Protein AF-A0A2W5YXX2-F1 (afdb_monomer)

Structure (mmCIF, N/CA/C/O backbone):
data_AF-A0A2W5YXX2-F1
#
_entry.id   AF-A0A2W5YXX2-F1
#
loop_
_atom_site.group_PDB
_at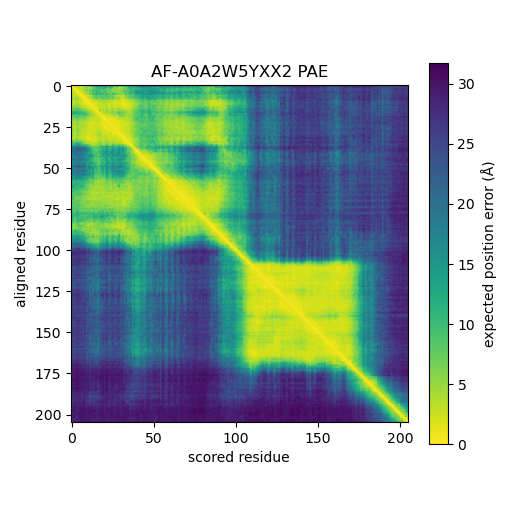om_site.id
_atom_site.type_symbol
_atom_site.label_atom_id
_atom_site.label_alt_id
_atom_site.label_comp_id
_atom_site.label_asym_id
_atom_site.label_entity_id
_atom_site.label_seq_id
_atom_site.pdbx_PDB_ins_code
_atom_site.Cartn_x
_atom_site.Cartn_y
_atom_site.Cartn_z
_atom_site.occupancy
_atom_site.B_iso_or_equiv
_atom_site.auth_seq_id
_atom_site.auth_comp_id
_atom_site.auth_asym_id
_atom_site.auth_atom_id
_atom_site.pdbx_PDB_model_num
ATOM 1 N N . MET A 1 1 ? -29.142 13.114 11.755 1.00 67.12 1 MET A N 1
ATOM 2 C CA . MET A 1 1 ? -28.828 11.732 11.253 1.00 67.12 1 MET A CA 1
ATOM 3 C C . MET A 1 1 ? -28.634 10.671 12.348 1.00 67.12 1 MET A C 1
ATOM 5 O O . MET A 1 1 ? -29.581 9.936 12.589 1.00 67.12 1 MET A O 1
ATOM 9 N N . ARG A 1 2 ? -27.483 10.537 13.037 1.00 74.38 2 ARG A N 1
ATOM 10 C CA . ARG A 1 2 ? -27.344 9.498 14.093 1.00 74.38 2 ARG A CA 1
ATOM 11 C C . ARG A 1 2 ? -28.189 9.771 15.339 1.00 74.38 2 ARG A C 1
ATOM 13 O O . ARG A 1 2 ? -28.778 8.841 15.872 1.00 74.38 2 ARG A O 1
ATOM 20 N N . LEU A 1 3 ? -28.245 11.026 15.785 1.00 76.44 3 LEU A N 1
ATOM 21 C CA . LEU A 1 3 ? -29.006 11.415 16.977 1.00 76.44 3 LEU A CA 1
ATOM 22 C C . LEU A 1 3 ? -30.507 11.528 16.678 1.00 76.44 3 LEU A C 1
ATOM 24 O O . LEU A 1 3 ? -31.317 10.947 17.386 1.00 76.44 3 LEU A O 1
ATOM 28 N N . GLU A 1 4 ? -30.867 12.207 15.588 1.00 74.62 4 GLU A N 1
ATOM 29 C CA . GLU A 1 4 ? -32.275 12.485 15.254 1.00 74.62 4 GLU A CA 1
ATOM 30 C C . GLU A 1 4 ? -32.968 11.349 14.494 1.00 74.62 4 GLU A C 1
ATOM 32 O O . GLU A 1 4 ? -34.130 11.061 14.745 1.00 74.62 4 GLU A O 1
ATOM 37 N N . HIS A 1 5 ? -32.273 10.689 13.560 1.00 78.00 5 HIS A N 1
ATOM 38 C CA . HIS A 1 5 ? -32.860 9.639 12.711 1.00 78.00 5 HIS A CA 1
ATOM 39 C C . HIS A 1 5 ? -32.442 8.229 13.142 1.00 78.00 5 HIS A C 1
ATOM 41 O O . HIS A 1 5 ? -32.745 7.266 12.446 1.00 78.00 5 HIS A O 1
ATOM 47 N N . GLN A 1 6 ? -31.706 8.103 14.256 1.00 80.06 6 GLN A N 1
ATOM 48 C CA . GLN A 1 6 ? -31.223 6.831 14.809 1.00 80.06 6 GLN A CA 1
ATOM 49 C C . GLN A 1 6 ? -30.555 5.909 13.771 1.00 80.06 6 GLN A C 1
ATOM 51 O O . GLN A 1 6 ? -30.609 4.685 13.886 1.00 80.06 6 GLN A O 1
ATOM 56 N N . PHE A 1 7 ? -29.919 6.486 12.747 1.00 78.50 7 PHE A N 1
ATOM 57 C CA . PHE A 1 7 ? -29.332 5.722 11.652 1.00 78.50 7 PHE A CA 1
ATOM 58 C C . PHE A 1 7 ? -28.208 4.810 12.168 1.00 78.50 7 PHE A C 1
ATOM 60 O O . PHE A 1 7 ? -27.181 5.287 12.656 1.00 78.50 7 PHE A O 1
ATOM 67 N N . ARG A 1 8 ? -28.407 3.490 12.049 1.00 77.50 8 ARG A N 1
ATOM 68 C CA . ARG A 1 8 ? -27.461 2.445 12.495 1.00 77.50 8 ARG A CA 1
ATOM 69 C C . ARG A 1 8 ? -26.580 1.891 11.372 1.00 77.50 8 ARG A C 1
ATOM 71 O O . ARG A 1 8 ? -25.811 0.964 11.606 1.00 77.50 8 ARG A O 1
ATOM 78 N N . GLY A 1 9 ? -26.733 2.414 10.157 1.00 79.94 9 GLY A N 1
ATOM 79 C CA . GLY A 1 9 ? -25.923 2.020 9.011 1.00 79.94 9 GLY A CA 1
ATOM 80 C C . GLY A 1 9 ? -24.515 2.616 9.048 1.00 79.94 9 GLY A C 1
ATOM 81 O O . GLY A 1 9 ? -24.151 3.369 9.952 1.00 79.94 9 GLY A O 1
ATOM 82 N N . TYR A 1 10 ? -23.736 2.278 8.024 1.00 85.00 10 TYR A N 1
ATOM 83 C CA . TYR A 1 10 ? -22.344 2.691 7.889 1.00 85.00 10 TYR A CA 1
ATOM 84 C C . TYR A 1 10 ? -22.217 4.130 7.377 1.00 85.00 10 TYR A C 1
ATOM 86 O O . TYR A 1 10 ? -22.735 4.460 6.310 1.00 85.00 10 TYR A O 1
ATOM 94 N N . ILE A 1 11 ? -21.492 4.974 8.111 1.00 82.00 11 ILE A N 1
ATOM 95 C CA . ILE A 1 11 ? -21.212 6.367 7.752 1.00 82.00 11 ILE A CA 1
ATOM 96 C C . ILE A 1 11 ? -19.721 6.520 7.447 1.00 82.00 11 ILE A C 1
ATOM 98 O O . ILE A 1 11 ? -18.870 6.423 8.333 1.00 82.00 11 ILE A O 1
ATOM 102 N N . HIS A 1 12 ? -19.409 6.811 6.185 1.00 86.00 12 HIS A N 1
ATOM 103 C CA . HIS A 1 12 ? -18.063 7.155 5.739 1.00 86.00 12 HIS A CA 1
ATOM 104 C C . HIS A 1 12 ? -17.947 8.668 5.563 1.00 86.00 12 HIS A C 1
ATOM 106 O O . HIS A 1 12 ? -18.577 9.244 4.679 1.00 86.00 12 HIS A O 1
ATOM 112 N N . LEU A 1 13 ? -17.134 9.307 6.398 1.00 84.50 13 LEU A N 1
ATOM 113 C CA . LEU A 1 13 ? -16.885 10.739 6.320 1.00 84.50 13 LEU A CA 1
ATOM 114 C C . LEU A 1 13 ? -15.695 1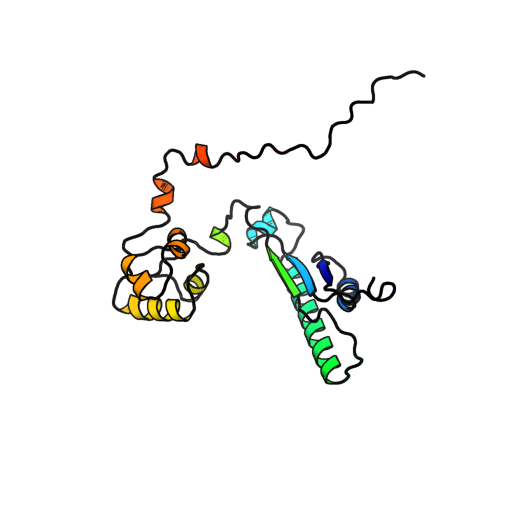1.011 5.398 1.00 84.50 13 LEU A C 1
ATOM 116 O O . LEU A 1 13 ? -14.642 10.397 5.557 1.00 84.50 13 LEU A O 1
ATOM 120 N N . LYS A 1 14 ? -15.853 11.939 4.454 1.00 83.88 14 LYS A N 1
ATOM 121 C CA . LYS A 1 14 ? -14.782 12.406 3.569 1.00 83.88 14 LYS A CA 1
ATOM 122 C C . LYS A 1 14 ? -14.405 13.830 3.960 1.00 83.88 14 LYS A C 1
ATOM 124 O O . LYS A 1 14 ? -15.250 14.718 3.906 1.00 83.88 14 LYS A O 1
ATOM 129 N N . THR A 1 15 ? -13.165 14.032 4.389 1.00 80.88 15 THR A N 1
ATOM 130 C CA . THR A 1 15 ? -12.660 15.321 4.870 1.00 80.88 15 THR A CA 1
ATOM 131 C C . THR A 1 15 ? -11.508 15.814 4.003 1.00 80.88 15 THR A C 1
ATOM 133 O O . THR A 1 15 ? -10.828 15.039 3.325 1.00 80.88 15 THR A O 1
ATOM 136 N N . ILE A 1 16 ? -11.286 17.124 4.035 1.00 78.69 16 ILE A N 1
ATOM 137 C CA . ILE A 1 16 ? -10.112 17.763 3.438 1.00 78.69 16 ILE A CA 1
ATOM 138 C C . ILE A 1 16 ? -9.007 17.907 4.499 1.00 78.69 16 ILE A C 1
ATOM 140 O O . ILE A 1 16 ? -9.341 18.065 5.678 1.00 78.69 16 ILE A O 1
ATOM 144 N N . PRO A 1 17 ? -7.718 17.823 4.126 1.00 65.75 17 PRO A N 1
ATOM 145 C CA . PRO A 1 17 ? -6.598 17.937 5.065 1.00 65.75 17 PRO A CA 1
ATOM 146 C C . PRO A 1 17 ? -6.608 19.223 5.904 1.00 65.75 17 PRO A C 1
ATOM 148 O O . PRO A 1 17 ? -6.218 19.201 7.065 1.00 65.75 17 PRO A O 1
ATOM 151 N N . GLU A 1 18 ? -7.068 20.336 5.333 1.00 68.56 18 GLU A N 1
ATOM 152 C CA . GLU A 1 18 ? -7.040 21.671 5.940 1.00 68.56 18 GLU A CA 1
ATOM 153 C C . GLU A 1 18 ? -8.228 21.940 6.879 1.00 68.56 18 GLU A C 1
ATOM 155 O O . GLU A 1 18 ? -8.331 23.015 7.472 1.00 68.56 18 GLU A O 1
ATOM 160 N N . ALA A 1 19 ? -9.145 20.979 7.026 1.00 75.12 19 ALA A N 1
ATOM 161 C CA . ALA A 1 19 ? -10.258 21.113 7.952 1.00 75.12 19 ALA A CA 1
ATOM 162 C C . ALA A 1 19 ? -9.766 21.127 9.408 1.00 75.12 19 ALA A C 1
ATOM 164 O O . ALA A 1 19 ? -8.836 20.414 9.788 1.00 75.12 19 ALA A O 1
ATOM 165 N N . SER A 1 20 ? -10.436 21.921 10.250 1.00 80.31 20 SER A N 1
ATOM 166 C CA . SER A 1 20 ? -10.097 22.033 11.672 1.00 80.31 20 SER A CA 1
ATOM 167 C C . SER A 1 20 ? -10.060 20.653 12.353 1.00 80.31 20 SER A C 1
ATOM 169 O O . SER A 1 20 ? -11.062 19.928 12.312 1.00 80.31 20 SER A O 1
ATOM 171 N N . PRO A 1 21 ? -8.968 20.294 13.059 1.00 77.81 21 PRO A N 1
ATOM 172 C CA . PRO A 1 21 ? -8.867 19.020 13.772 1.00 77.81 21 PRO A CA 1
ATOM 173 C C . PRO A 1 21 ? -9.970 18.813 14.816 1.00 77.81 21 PRO A C 1
ATOM 175 O O . PRO A 1 21 ? -10.358 17.677 15.099 1.00 77.81 21 PRO A O 1
ATOM 178 N N . ALA A 1 22 ? -10.483 19.896 15.408 1.00 79.12 22 ALA A N 1
ATOM 179 C CA . ALA A 1 22 ? -11.594 19.833 16.353 1.00 79.12 22 ALA A CA 1
ATOM 180 C C . ALA A 1 22 ? -12.885 19.367 15.661 1.00 79.12 22 ALA A C 1
ATOM 182 O O . ALA A 1 22 ? -13.531 18.439 16.147 1.00 79.12 22 ALA A O 1
ATOM 183 N N . LEU A 1 23 ? -13.185 19.928 14.485 1.00 83.38 23 LEU A N 1
ATOM 184 C CA . LEU A 1 23 ? -14.352 19.558 13.680 1.00 83.38 23 LEU A CA 1
ATOM 185 C C . LEU A 1 23 ? -14.241 18.133 13.132 1.00 83.38 23 LEU A C 1
ATOM 187 O O . LEU A 1 23 ? -15.220 17.392 13.159 1.00 83.38 23 LEU A O 1
ATOM 191 N N . ILE A 1 24 ? -13.050 17.709 12.694 1.00 82.19 24 ILE A N 1
ATOM 192 C CA . ILE A 1 24 ? -12.828 16.328 12.234 1.00 82.19 24 ILE A CA 1
ATOM 193 C C . ILE A 1 24 ? -13.098 15.331 13.368 1.00 82.19 24 ILE A C 1
ATOM 195 O O . ILE A 1 24 ? -13.747 14.310 13.148 1.00 82.19 24 ILE A O 1
ATOM 199 N N . ALA A 1 25 ? -12.637 15.617 14.588 1.00 80.75 25 ALA A N 1
ATOM 200 C CA . ALA A 1 25 ? -12.883 14.734 15.725 1.00 80.75 25 ALA A CA 1
ATOM 201 C C . ALA A 1 25 ? -14.339 14.754 16.195 1.00 80.75 25 ALA A C 1
ATOM 203 O O . ALA A 1 25 ? -14.865 13.727 16.614 1.00 80.75 25 ALA A O 1
ATOM 204 N N . GLU A 1 26 ? -15.008 15.900 16.123 1.00 84.12 26 GLU A N 1
ATOM 205 C CA . GLU A 1 26 ? -16.438 15.977 16.389 1.00 84.12 26 GLU A CA 1
ATOM 206 C C . GLU A 1 26 ? -17.247 15.164 15.379 1.00 84.12 26 GLU A C 1
ATOM 208 O O . GLU A 1 26 ? -18.002 14.277 15.772 1.00 84.12 26 GLU A O 1
ATOM 213 N N . ALA A 1 27 ? -17.024 15.379 14.085 1.00 84.81 27 ALA A N 1
ATOM 214 C CA . ALA A 1 27 ? -17.688 14.624 13.031 1.00 84.81 27 ALA A CA 1
ATOM 215 C C . ALA A 1 27 ? -17.341 13.124 13.096 1.00 84.81 27 ALA A C 1
ATOM 217 O O . ALA A 1 27 ? -18.200 12.263 12.897 1.00 84.81 27 ALA A O 1
ATOM 218 N N . GLY A 1 28 ? -16.101 12.797 13.466 1.00 82.94 28 GLY A N 1
ATOM 219 C CA . GLY A 1 28 ? -15.621 11.434 13.664 1.00 82.94 28 GLY A CA 1
ATOM 220 C C . GLY A 1 28 ? -16.336 10.656 14.768 1.00 82.94 28 GLY A C 1
ATOM 221 O O . GLY A 1 28 ? -16.327 9.426 14.728 1.00 82.94 28 GLY A O 1
ATOM 222 N N . ARG A 1 29 ? -16.978 11.331 15.734 1.00 84.38 29 ARG A N 1
ATOM 223 C CA . ARG A 1 29 ? -17.813 10.667 16.755 1.00 84.38 29 ARG A CA 1
ATOM 224 C C . ARG A 1 29 ? -19.087 10.067 16.163 1.00 84.38 29 ARG A C 1
ATOM 226 O O . ARG A 1 29 ? -19.647 9.116 16.710 1.00 84.38 29 ARG A O 1
ATOM 233 N N . TYR A 1 30 ? -19.530 10.605 15.032 1.00 84.19 30 TYR A N 1
ATOM 234 C CA . TYR A 1 30 ? -20.742 10.180 14.342 1.00 84.19 30 TYR A CA 1
ATOM 235 C C . TYR A 1 30 ? -20.463 9.306 13.114 1.00 84.19 30 TYR A C 1
ATOM 237 O O . TYR A 1 30 ? -21.394 8.684 12.605 1.00 84.19 30 TYR A O 1
ATOM 245 N N . ALA A 1 31 ? -19.209 9.229 12.662 1.00 85.25 31 ALA A N 1
ATOM 246 C CA . ALA A 1 31 ? -18.787 8.438 11.512 1.00 85.25 31 ALA A CA 1
ATOM 247 C C . ALA A 1 31 ? -18.145 7.103 11.920 1.00 85.25 31 ALA A C 1
ATOM 249 O O . ALA A 1 31 ? -17.478 6.995 12.948 1.00 85.25 31 ALA A O 1
ATOM 250 N N . ASP A 1 32 ? -18.296 6.084 11.076 1.00 82.75 32 ASP A N 1
ATOM 251 C CA . ASP A 1 32 ? -17.636 4.789 11.254 1.00 82.75 32 ASP A CA 1
ATOM 252 C C . ASP A 1 32 ? -16.200 4.817 10.730 1.00 82.75 32 ASP A C 1
ATOM 254 O O . ASP A 1 32 ? -15.310 4.201 11.319 1.00 82.75 32 ASP A O 1
ATOM 258 N N . ARG A 1 33 ? -15.962 5.566 9.648 1.00 83.38 33 ARG A N 1
ATOM 259 C CA . ARG A 1 33 ? -14.649 5.744 9.020 1.00 83.38 33 ARG A CA 1
ATOM 260 C C . ARG A 1 33 ? -14.449 7.188 8.585 1.00 83.38 33 ARG A C 1
ATOM 262 O O . ARG A 1 33 ? -15.397 7.825 8.130 1.00 83.38 33 ARG A O 1
ATOM 269 N N . ILE A 1 34 ? -13.209 7.662 8.654 1.00 83.25 34 ILE A N 1
ATOM 270 C CA . ILE A 1 34 ? -12.800 8.964 8.110 1.00 83.25 34 ILE A CA 1
ATOM 271 C C . ILE A 1 34 ? -11.844 8.731 6.939 1.00 83.25 34 ILE A C 1
ATOM 273 O O . ILE A 1 34 ? -10.862 8.006 7.066 1.00 83.25 34 ILE A O 1
ATOM 277 N N . SER A 1 35 ? -12.115 9.335 5.789 1.00 82.38 35 SER A N 1
ATOM 278 C CA . SER A 1 35 ? -11.179 9.400 4.671 1.00 82.38 35 SER A CA 1
ATOM 279 C C . SER A 1 35 ? -10.705 10.821 4.470 1.00 82.38 35 SER A C 1
ATOM 281 O O . SER A 1 35 ? -11.497 11.757 4.526 1.00 82.38 35 SER A O 1
ATOM 283 N N . ILE A 1 36 ? -9.415 10.962 4.199 1.00 76.38 36 ILE A N 1
ATOM 284 C CA . ILE A 1 36 ? -8.837 12.218 3.744 1.00 76.38 36 ILE A CA 1
ATOM 285 C C . ILE A 1 36 ? -8.372 12.014 2.309 1.00 76.38 36 ILE A C 1
ATOM 287 O O . ILE A 1 36 ? -7.682 11.037 1.988 1.00 76.38 36 ILE A O 1
ATOM 291 N N . ASN A 1 37 ? -8.773 12.939 1.443 1.00 70.38 37 ASN A N 1
ATOM 292 C CA . ASN A 1 37 ? -8.199 13.040 0.111 1.00 70.38 37 ASN A CA 1
ATOM 293 C C . ASN A 1 37 ? -6.747 13.488 0.260 1.00 70.38 37 ASN A C 1
ATOM 295 O O . ASN A 1 37 ? -6.502 14.606 0.706 1.00 70.38 37 ASN A O 1
ATOM 299 N N . ILE A 1 38 ? -5.799 12.623 -0.095 1.00 63.94 38 ILE A N 1
ATOM 300 C CA . ILE A 1 38 ? -4.408 13.035 -0.255 1.00 63.94 38 ILE A CA 1
ATOM 301 C C . ILE A 1 38 ? -4.158 13.205 -1.744 1.00 63.94 38 ILE A C 1
ATOM 303 O O . ILE A 1 38 ? -4.531 12.375 -2.576 1.00 63.94 38 ILE A O 1
ATOM 307 N N . GLU A 1 39 ? -3.553 14.327 -2.082 1.00 66.38 39 GLU A N 1
ATOM 308 C CA . GLU A 1 39 ? -3.335 14.712 -3.460 1.00 66.38 39 GLU A CA 1
ATOM 309 C C . GLU A 1 39 ? -1.928 14.340 -3.890 1.00 66.38 39 GLU A C 1
ATOM 311 O O . GLU A 1 39 ? -0.973 14.529 -3.146 1.00 66.38 39 GLU A O 1
ATOM 316 N N . LEU A 1 40 ? -1.883 13.812 -5.112 1.00 57.75 40 LEU A N 1
ATOM 317 C CA . LEU A 1 40 ? -0.732 13.481 -5.935 1.00 57.75 40 LEU A CA 1
ATOM 318 C C . LEU A 1 40 ? 0.316 12.523 -5.334 1.00 57.75 40 LEU A C 1
ATOM 320 O O . LEU A 1 40 ? 0.543 12.439 -4.130 1.00 57.75 40 LEU A O 1
ATOM 324 N N . PRO A 1 41 ? 0.943 11.716 -6.195 1.00 60.66 41 PRO A N 1
ATOM 325 C CA . PRO A 1 41 ? 1.773 10.610 -5.747 1.00 60.66 41 PRO A CA 1
ATOM 326 C C . PRO A 1 41 ? 3.156 10.971 -5.219 1.00 60.66 41 PRO A C 1
ATOM 328 O O . PRO A 1 41 ? 3.781 10.146 -4.552 1.00 60.66 41 PRO A O 1
ATOM 331 N N . THR A 1 42 ? 3.650 12.162 -5.547 1.00 64.00 42 THR A N 1
ATOM 332 C CA . THR A 1 42 ? 5.023 12.584 -5.263 1.00 64.00 42 THR A CA 1
ATOM 333 C C . THR A 1 42 ? 5.055 14.009 -4.714 1.00 64.00 42 THR A C 1
ATOM 335 O O . THR A 1 42 ? 4.165 14.809 -5.005 1.00 64.00 42 THR A O 1
ATOM 338 N N . ARG A 1 43 ? 6.090 14.332 -3.922 1.00 61.88 43 ARG A N 1
ATOM 339 C CA . ARG A 1 43 ? 6.313 15.687 -3.386 1.00 61.88 43 ARG A CA 1
ATOM 340 C C . ARG A 1 43 ? 6.426 16.712 -4.520 1.00 61.88 43 ARG A C 1
ATOM 342 O O . ARG A 1 43 ? 5.736 17.724 -4.477 1.00 61.88 43 ARG A O 1
ATOM 349 N N . ASP A 1 44 ? 7.197 16.390 -5.557 1.00 64.88 44 ASP A N 1
ATOM 350 C CA . ASP A 1 44 ? 7.402 17.242 -6.734 1.00 64.88 44 ASP A CA 1
ATOM 351 C C . ASP A 1 44 ? 6.088 17.542 -7.474 1.00 64.88 44 ASP A C 1
ATOM 353 O O . ASP A 1 44 ? 5.868 18.654 -7.953 1.00 64.88 44 ASP A O 1
ATOM 357 N N . ASP A 1 45 ? 5.176 16.568 -7.556 1.00 62.88 45 ASP A N 1
ATOM 358 C CA . ASP A 1 45 ? 3.874 16.770 -8.192 1.00 62.88 45 ASP A CA 1
ATOM 359 C C . ASP A 1 45 ? 2.959 17.680 -7.370 1.00 62.88 45 ASP A C 1
ATOM 361 O O . ASP A 1 45 ? 2.246 18.499 -7.950 1.00 62.88 45 ASP A O 1
ATOM 365 N N . VAL A 1 46 ? 2.994 17.564 -6.039 1.00 62.09 46 VAL A N 1
ATOM 366 C CA . VAL A 1 46 ? 2.252 18.455 -5.136 1.00 62.09 46 VAL A CA 1
ATOM 367 C C . VAL A 1 46 ? 2.802 19.874 -5.219 1.00 62.09 46 VAL A C 1
ATOM 369 O O . VAL A 1 46 ? 2.025 20.802 -5.411 1.00 62.09 46 VAL A O 1
ATOM 372 N N . GLU A 1 47 ? 4.123 20.057 -5.159 1.00 67.44 47 GLU A N 1
ATOM 373 C CA . GLU A 1 47 ? 4.750 21.382 -5.272 1.00 67.44 47 GLU A CA 1
ATOM 374 C C . GLU A 1 47 ? 4.452 22.045 -6.624 1.00 67.44 47 GLU A C 1
ATOM 376 O O . GLU A 1 47 ? 4.225 23.252 -6.691 1.00 67.44 47 GLU A O 1
ATOM 381 N N . ARG A 1 48 ? 4.383 21.253 -7.699 1.00 66.00 48 ARG A N 1
ATOM 382 C CA . ARG A 1 48 ? 4.108 21.753 -9.049 1.00 66.00 48 ARG A CA 1
ATOM 383 C C . ARG A 1 48 ? 2.632 22.057 -9.312 1.00 66.00 48 ARG A C 1
ATOM 385 O O . ARG A 1 48 ? 2.340 23.059 -9.957 1.00 66.00 48 ARG A O 1
ATOM 392 N N . LEU A 1 49 ? 1.708 21.184 -8.903 1.00 61.34 49 LEU A N 1
ATOM 393 C CA . LEU A 1 49 ? 0.279 21.328 -9.227 1.00 61.34 49 LEU A CA 1
ATOM 394 C C . LEU A 1 49 ? -0.552 21.975 -8.116 1.00 61.34 49 LEU A C 1
ATOM 396 O O . LEU A 1 49 ? -1.637 22.487 -8.387 1.00 61.34 49 LEU A O 1
ATOM 400 N N . ALA A 1 50 ? -0.076 21.941 -6.876 1.00 60.03 50 ALA A N 1
ATOM 401 C CA . ALA A 1 50 ? -0.767 22.493 -5.719 1.00 60.03 50 ALA A CA 1
ATOM 402 C C . ALA A 1 50 ? 0.233 23.117 -4.720 1.00 60.03 50 ALA A C 1
ATOM 404 O O . ALA A 1 50 ? 0.300 22.676 -3.573 1.00 60.03 50 ALA A O 1
ATOM 405 N N . PRO A 1 51 ? 0.985 24.168 -5.108 1.00 64.25 51 PRO A N 1
ATOM 406 C CA . PRO A 1 51 ? 2.027 24.784 -4.272 1.00 64.25 51 PRO A CA 1
ATOM 407 C C . PRO A 1 51 ? 1.508 25.337 -2.933 1.00 64.25 51 PRO A C 1
ATOM 409 O O . PRO A 1 51 ? 2.243 25.416 -1.950 1.00 64.25 51 PRO A O 1
ATOM 412 N N . GLN A 1 52 ? 0.224 25.697 -2.866 1.00 57.28 52 GLN A N 1
ATOM 413 C CA . GLN A 1 52 ? -0.455 26.115 -1.640 1.00 57.28 52 GLN A CA 1
ATOM 414 C C . GLN A 1 52 ? -0.702 24.965 -0.644 1.00 57.28 52 GLN A C 1
ATOM 416 O O . GLN A 1 52 ? -1.006 25.223 0.521 1.00 57.28 52 GLN A O 1
ATOM 421 N N . LYS A 1 53 ? -0.576 23.702 -1.072 1.00 60.84 53 LYS A N 1
ATOM 422 C CA . LYS A 1 53 ? -0.770 22.512 -0.235 1.00 60.84 53 LYS A CA 1
ATOM 423 C C . LYS A 1 53 ? 0.576 21.937 0.187 1.00 60.84 53 LYS A C 1
ATOM 425 O O . LYS A 1 53 ? 1.343 21.427 -0.621 1.00 60.84 53 LYS A O 1
ATOM 430 N N . ARG A 1 54 ? 0.859 21.982 1.490 1.00 60.72 54 ARG A N 1
ATOM 431 C CA . ARG A 1 54 ? 2.089 21.416 2.064 1.00 60.72 54 ARG A CA 1
ATOM 432 C C . ARG A 1 54 ? 1.883 19.955 2.461 1.00 60.72 54 ARG A C 1
ATOM 434 O O . ARG A 1 54 ? 1.061 19.653 3.326 1.00 60.72 54 ARG A O 1
ATOM 441 N N . PHE A 1 55 ? 2.670 19.058 1.866 1.00 62.16 55 PHE A N 1
ATOM 442 C CA . PHE A 1 55 ? 2.646 17.612 2.134 1.00 62.16 55 PHE A CA 1
ATOM 443 C C . PHE A 1 55 ? 2.840 17.282 3.627 1.00 62.16 55 PHE A C 1
ATOM 445 O O . PHE A 1 55 ? 2.131 16.450 4.190 1.00 62.16 55 PHE A O 1
ATOM 452 N N . GLU A 1 56 ? 3.730 18.023 4.289 1.00 64.19 56 GLU A N 1
ATOM 453 C CA . GLU A 1 56 ? 4.049 17.894 5.718 1.00 64.19 56 GLU A CA 1
ATOM 454 C C . GLU A 1 56 ? 2.820 18.107 6.614 1.00 64.19 56 GLU A C 1
ATOM 456 O O . GLU A 1 56 ? 2.601 17.351 7.561 1.00 64.19 56 GLU A O 1
ATOM 461 N N . ASN A 1 57 ? 1.955 19.069 6.271 1.00 66.81 57 ASN A N 1
ATOM 462 C CA . ASN A 1 57 ? 0.736 19.337 7.035 1.00 66.81 57 ASN A CA 1
ATOM 463 C C . ASN A 1 57 ? -0.245 18.159 6.954 1.00 66.81 57 ASN A C 1
ATOM 465 O O . ASN A 1 57 ? -0.907 17.837 7.937 1.00 66.81 57 ASN A O 1
ATOM 469 N N . THR A 1 58 ? -0.311 17.477 5.810 1.00 65.50 58 THR A N 1
ATOM 470 C CA . THR A 1 58 ? -1.237 16.354 5.606 1.00 65.50 58 THR A CA 1
ATOM 471 C C . THR A 1 58 ? -0.828 15.127 6.422 1.00 65.50 58 THR A C 1
ATOM 473 O O . THR A 1 58 ? -1.675 14.490 7.053 1.00 65.50 58 THR A O 1
ATOM 476 N N . GLU A 1 59 ? 0.469 14.805 6.465 1.00 69.69 59 GLU A N 1
ATOM 477 C CA . GLU A 1 59 ? 0.984 13.713 7.304 1.00 69.69 59 GLU A CA 1
ATOM 478 C C . GLU A 1 59 ? 0.767 13.989 8.796 1.00 69.69 59 GLU A C 1
ATOM 480 O O . GLU A 1 59 ? 0.339 13.097 9.534 1.00 69.69 59 GLU A O 1
ATOM 485 N N . LEU A 1 60 ? 0.994 15.233 9.229 1.00 73.25 60 LEU A N 1
ATOM 486 C CA . LEU A 1 60 ? 0.728 15.693 10.593 1.00 73.25 60 LEU A CA 1
ATOM 487 C C . LEU A 1 60 ? -0.750 15.535 10.977 1.00 73.25 60 LEU A C 1
ATOM 489 O O . LEU A 1 60 ? -1.048 14.983 12.037 1.00 73.25 60 LEU A O 1
ATOM 493 N N . VAL A 1 61 ? -1.677 15.943 10.105 1.00 72.88 61 VAL A N 1
ATOM 494 C CA . VAL A 1 61 ? -3.127 15.786 10.325 1.00 72.88 61 VAL A CA 1
ATOM 495 C C . VAL A 1 61 ? -3.506 14.308 10.435 1.00 72.88 61 VAL A C 1
ATOM 497 O O . VAL A 1 61 ? -4.200 13.908 11.371 1.00 72.88 61 VAL A O 1
ATOM 500 N N . MET A 1 62 ? -3.001 13.468 9.529 1.00 73.12 62 MET A N 1
ATOM 501 C CA . MET A 1 62 ? -3.249 12.024 9.548 1.00 73.12 62 MET A CA 1
ATOM 502 C C . MET A 1 62 ? -2.681 11.334 10.787 1.00 73.12 62 MET A C 1
ATOM 504 O O . MET A 1 62 ? -3.292 10.394 11.304 1.00 73.12 62 MET A O 1
ATOM 508 N N . LYS A 1 63 ? -1.512 11.769 11.265 1.00 79.50 63 LYS A N 1
ATOM 509 C CA . LYS A 1 63 ? -0.933 11.287 12.519 1.00 79.50 63 LYS A CA 1
ATOM 510 C C . LYS A 1 63 ? -1.815 11.691 13.701 1.00 79.50 63 LYS A C 1
ATOM 512 O O . LYS A 1 63 ? -2.212 10.823 14.468 1.00 79.50 63 LYS A O 1
ATOM 517 N N . GLY A 1 64 ? -2.227 12.957 13.769 1.00 81.19 64 GLY A N 1
ATOM 518 C CA . GLY A 1 64 ? -3.108 13.453 14.828 1.00 81.19 64 GLY A CA 1
ATOM 519 C C . GLY A 1 64 ? -4.455 12.726 14.896 1.00 81.19 64 GLY A C 1
ATOM 520 O O . GLY A 1 64 ? -4.917 12.380 15.980 1.00 81.19 64 GLY A O 1
ATOM 521 N N . ILE A 1 65 ? -5.081 12.427 13.752 1.00 80.00 65 ILE A N 1
ATOM 522 C CA . ILE A 1 65 ? -6.336 11.654 13.724 1.00 80.00 65 ILE A CA 1
ATOM 523 C C . ILE A 1 65 ? -6.099 10.212 14.182 1.00 80.00 65 ILE A C 1
ATOM 525 O O . ILE A 1 65 ? -6.887 9.683 14.967 1.00 80.00 65 ILE A O 1
ATOM 529 N N . ARG A 1 66 ? -5.004 9.575 13.745 1.00 80.44 66 ARG A N 1
ATOM 530 C CA . ARG A 1 66 ? -4.639 8.223 14.190 1.00 80.44 66 ARG A CA 1
ATOM 531 C C . ARG A 1 66 ? -4.450 8.159 15.703 1.00 80.44 66 ARG A C 1
ATOM 533 O O . ARG A 1 66 ? -4.984 7.241 16.325 1.00 80.44 66 ARG A O 1
ATOM 540 N N . ASP A 1 67 ? -3.725 9.118 16.266 1.00 83.69 67 ASP A N 1
ATOM 541 C CA . ASP A 1 67 ? -3.433 9.177 17.697 1.00 83.69 67 ASP A CA 1
ATOM 542 C C . ASP A 1 67 ? -4.736 9.327 18.500 1.00 83.69 67 ASP A C 1
ATOM 544 O O . ASP A 1 67 ? -4.978 8.556 19.428 1.00 83.69 67 ASP A O 1
ATOM 548 N N . ARG A 1 68 ? -5.660 10.188 18.052 1.00 82.75 68 ARG A N 1
ATOM 549 C CA . ARG A 1 68 ? -6.985 10.352 18.681 1.00 82.75 68 ARG A CA 1
ATOM 550 C C . ARG A 1 68 ? -7.878 9.115 18.555 1.00 82.75 68 ARG A C 1
ATOM 552 O O . ARG A 1 68 ? -8.615 8.792 19.483 1.00 82.75 68 ARG A O 1
ATOM 559 N N . ILE A 1 69 ? -7.831 8.392 17.430 1.00 82.00 69 ILE A N 1
ATOM 560 C CA . ILE A 1 69 ? -8.563 7.118 17.279 1.00 82.00 69 ILE A CA 1
ATOM 561 C C . ILE A 1 69 ? -8.001 6.065 18.246 1.00 82.00 69 ILE A C 1
ATOM 563 O O . ILE A 1 69 ? -8.761 5.282 18.823 1.00 82.00 69 ILE A O 1
ATOM 567 N N . ALA A 1 70 ? -6.677 6.021 18.420 1.00 82.31 70 ALA A N 1
ATOM 568 C CA . ALA A 1 70 ? -6.025 5.104 19.350 1.00 82.31 70 ALA A CA 1
ATOM 569 C C . ALA A 1 70 ? -6.374 5.431 20.810 1.00 82.31 70 ALA A C 1
ATOM 571 O O . ALA A 1 70 ? -6.708 4.521 21.572 1.00 82.31 70 ALA A O 1
ATOM 572 N N . GLU A 1 71 ? -6.368 6.714 21.170 1.00 84.56 71 GLU A N 1
ATOM 573 C CA . GLU A 1 71 ? -6.789 7.220 22.478 1.00 84.56 71 GLU A CA 1
ATOM 574 C C . GLU A 1 71 ? -8.246 6.844 22.778 1.00 84.56 71 GLU A C 1
ATOM 576 O O . GLU A 1 71 ? -8.500 6.132 23.748 1.00 84.56 71 GLU A O 1
ATOM 581 N N . ALA A 1 72 ? -9.186 7.155 21.876 1.00 82.19 72 ALA A N 1
ATOM 582 C CA . ALA A 1 72 ? -10.600 6.802 22.037 1.00 82.19 72 ALA A CA 1
ATOM 583 C C . ALA A 1 72 ? -10.828 5.282 22.174 1.00 82.19 72 ALA A C 1
ATOM 585 O O . ALA A 1 72 ? -11.702 4.824 22.915 1.00 82.19 72 ALA A O 1
ATOM 586 N N . LYS A 1 73 ? -10.028 4.457 21.480 1.00 83.44 73 LYS A N 1
ATOM 587 C CA . LYS A 1 73 ? -10.061 2.995 21.657 1.00 83.44 73 LYS A CA 1
ATOM 588 C C . LYS A 1 73 ? -9.574 2.568 23.039 1.00 83.44 73 LYS A C 1
ATOM 590 O O . LYS A 1 73 ? -10.154 1.645 23.608 1.00 83.44 73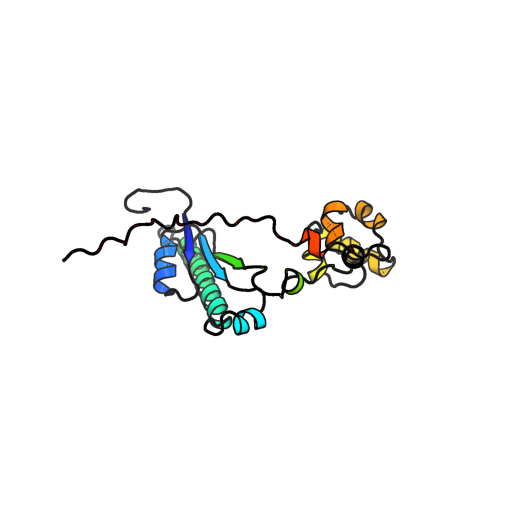 LYS A O 1
ATOM 595 N N . ASN A 1 74 ? -8.520 3.186 23.563 1.00 85.06 74 ASN A N 1
ATOM 596 C CA . ASN A 1 74 ? -8.010 2.886 24.900 1.00 85.06 74 ASN A CA 1
ATOM 597 C C . ASN A 1 74 ? -8.987 3.336 25.990 1.00 85.06 74 ASN A C 1
ATOM 599 O O . ASN A 1 74 ? -9.265 2.558 26.900 1.00 85.06 74 ASN A O 1
ATOM 603 N N . GLU A 1 75 ? -9.587 4.516 25.851 1.00 84.81 75 GLU A N 1
ATOM 604 C CA . GLU A 1 75 ? -10.638 4.988 26.754 1.00 84.81 75 GLU A CA 1
ATOM 605 C C . GLU A 1 75 ? -11.837 4.040 26.769 1.00 84.81 75 GLU A C 1
ATOM 607 O O . GLU A 1 75 ? -12.313 3.686 27.842 1.00 84.81 75 GLU A O 1
ATOM 612 N N . ARG A 1 76 ? -12.284 3.529 25.611 1.00 80.88 76 ARG A N 1
ATOM 613 C CA . ARG A 1 76 ? -13.378 2.540 25.574 1.00 80.88 76 ARG A CA 1
ATOM 614 C C . ARG A 1 76 ? -13.044 1.203 26.223 1.00 80.88 76 ARG A C 1
ATOM 616 O O . ARG A 1 76 ? -13.959 0.540 26.709 1.00 80.88 76 ARG A O 1
ATOM 623 N N . LYS A 1 77 ? -11.770 0.796 26.239 1.00 84.94 77 LYS A N 1
ATOM 624 C CA . LYS A 1 77 ? -11.341 -0.400 26.985 1.00 84.94 77 LYS A CA 1
ATOM 625 C C . LYS A 1 77 ? -11.481 -0.196 28.491 1.00 84.94 77 LYS A C 1
ATOM 627 O O . LYS A 1 77 ? -11.806 -1.147 29.190 1.00 84.94 77 LYS A O 1
ATOM 632 N N . GLN A 1 78 ? -11.231 1.019 28.976 1.00 85.00 78 GLN A N 1
ATOM 633 C CA . GLN A 1 78 ? -11.343 1.363 30.396 1.00 85.00 78 GLN A CA 1
ATOM 634 C C . GLN A 1 78 ? -12.788 1.701 30.795 1.00 85.00 78 GLN A C 1
ATOM 636 O O . GLN A 1 78 ? -13.222 1.385 31.898 1.00 85.00 78 GLN A O 1
ATOM 641 N N . ASN A 1 79 ? -13.554 2.310 29.889 1.00 84.75 79 ASN A N 1
ATOM 642 C CA . ASN A 1 79 ? -14.933 2.721 30.096 1.00 84.75 79 ASN A CA 1
ATOM 643 C C . ASN A 1 79 ? -15.768 2.483 28.830 1.00 84.75 79 ASN A C 1
ATOM 645 O O . ASN A 1 79 ? -15.709 3.249 27.870 1.00 84.75 79 ASN A O 1
ATOM 649 N N . ALA A 1 80 ? -16.642 1.475 28.850 1.00 78.81 80 ALA A N 1
ATOM 650 C CA . ALA A 1 80 ? -17.489 1.127 27.705 1.00 78.81 80 ALA A CA 1
ATOM 651 C C . ALA A 1 80 ? -18.423 2.268 27.231 1.00 78.81 80 ALA A C 1
ATOM 653 O O . ALA A 1 80 ? -18.852 2.268 26.068 1.00 78.81 80 ALA A O 1
ATOM 654 N N . LYS A 1 81 ? -18.718 3.247 28.107 1.00 79.69 81 LYS A N 1
ATOM 655 C CA . LYS A 1 81 ? -19.529 4.439 27.804 1.00 79.69 81 LYS A CA 1
ATOM 656 C C . LYS A 1 81 ? -18.739 5.565 27.126 1.00 79.69 81 LYS A C 1
ATOM 658 O O . LYS A 1 81 ? -19.361 6.529 26.685 1.00 79.69 81 LYS A O 1
ATOM 663 N N . ALA A 1 82 ? -17.411 5.464 27.029 1.00 79.38 82 ALA A N 1
ATOM 664 C CA . ALA A 1 82 ? -16.601 6.468 26.348 1.00 79.38 82 ALA A CA 1
ATOM 665 C C . ALA A 1 82 ? -17.002 6.589 24.859 1.00 79.38 82 ALA A C 1
ATOM 667 O O . ALA A 1 82 ? -17.385 5.592 24.226 1.00 79.38 82 ALA A O 1
ATOM 668 N N . PRO A 1 83 ? -16.962 7.804 24.285 1.00 77.12 83 PRO A N 1
ATOM 669 C CA . PRO A 1 83 ? -17.370 8.035 22.905 1.00 77.12 83 PRO A CA 1
ATOM 670 C C . PRO A 1 83 ? -16.451 7.291 21.924 1.00 77.12 83 PRO A C 1
ATOM 672 O O . PRO A 1 83 ? -15.238 7.240 22.091 1.00 77.12 83 PRO A O 1
ATOM 675 N N . ALA A 1 84 ? -17.027 6.694 20.874 1.00 81.00 84 ALA A N 1
ATOM 676 C CA . ALA A 1 84 ? -16.220 6.172 19.767 1.00 81.00 84 ALA A CA 1
ATOM 677 C C . ALA A 1 84 ? -15.747 7.321 18.877 1.00 81.00 84 ALA A C 1
ATOM 679 O O . ALA A 1 84 ? -16.453 8.313 18.720 1.00 81.00 84 ALA A O 1
ATOM 680 N N . LEU A 1 85 ? -14.600 7.124 18.235 1.00 83.25 85 LEU A N 1
ATOM 681 C CA . LEU A 1 85 ? -14.106 7.967 17.157 1.00 83.25 85 LEU A CA 1
ATOM 682 C C . LEU A 1 85 ? -13.704 7.059 15.996 1.00 83.25 85 LEU A C 1
ATOM 684 O O . LEU A 1 85 ? -12.785 6.257 16.162 1.00 83.25 85 LEU A O 1
ATOM 688 N N . ALA A 1 86 ? -14.408 7.159 14.863 1.00 78.81 86 ALA A N 1
ATOM 689 C CA . ALA A 1 86 ? -14.112 6.436 13.621 1.00 78.81 86 ALA A CA 1
ATOM 690 C C . ALA A 1 86 ? -13.597 4.993 13.849 1.00 78.81 86 ALA A C 1
ATOM 692 O O . ALA A 1 86 ? -12.435 4.688 13.559 1.00 78.81 86 ALA A O 1
ATOM 693 N N . PRO A 1 87 ? -14.414 4.088 14.424 1.00 76.88 87 PRO A N 1
ATOM 694 C CA . PRO A 1 87 ? -13.972 2.764 14.872 1.00 76.88 87 PRO A CA 1
ATOM 695 C C . PRO A 1 87 ? -13.356 1.894 13.763 1.00 76.88 87 PRO A C 1
ATOM 697 O O . PRO A 1 87 ? -12.460 1.090 14.047 1.00 76.88 87 PRO A O 1
ATOM 700 N N . ALA A 1 88 ? -13.785 2.084 12.509 1.00 77.19 88 ALA A N 1
ATOM 701 C CA . ALA A 1 88 ? -13.237 1.420 11.324 1.00 77.19 88 ALA A CA 1
ATOM 702 C C . ALA A 1 88 ? -11.933 2.068 10.804 1.00 77.19 88 ALA A C 1
ATOM 704 O O . ALA A 1 88 ? -11.375 1.632 9.794 1.00 77.19 88 ALA A O 1
ATOM 705 N N . GLY A 1 89 ? -11.420 3.079 11.508 1.00 80.25 89 GLY A N 1
ATOM 706 C CA . GLY A 1 89 ? -10.141 3.730 11.264 1.00 80.25 89 GLY A CA 1
ATOM 707 C C . GLY A 1 89 ? -10.209 4.865 10.248 1.00 80.25 89 GLY A C 1
ATOM 708 O O . GLY A 1 89 ? -11.279 5.372 9.901 1.00 80.25 89 GLY A O 1
ATOM 709 N N . GLN A 1 90 ? -9.030 5.247 9.761 1.00 82.56 90 GLN A N 1
ATOM 710 C CA . GLN A 1 90 ? -8.876 6.260 8.722 1.00 82.56 90 GLN A CA 1
ATOM 711 C C . GLN A 1 90 ? -8.357 5.667 7.408 1.00 82.56 90 GLN A C 1
ATOM 713 O O . GLN A 1 90 ? -7.707 4.619 7.414 1.00 82.56 90 GLN A O 1
ATOM 718 N N . SER A 1 91 ? -8.632 6.334 6.286 1.00 72.56 91 SER A N 1
ATOM 719 C CA . SER A 1 91 ? -8.138 5.952 4.959 1.00 72.56 91 SER A CA 1
ATOM 720 C C . SER A 1 91 ? -7.594 7.147 4.183 1.00 72.56 91 SER A C 1
ATOM 722 O O . SER A 1 91 ? -8.148 8.241 4.232 1.00 72.56 91 SER A O 1
ATOM 724 N N . THR A 1 92 ? -6.547 6.896 3.406 1.00 72.88 92 THR A N 1
ATOM 725 C CA . THR A 1 92 ? -6.007 7.814 2.401 1.00 72.88 92 THR A CA 1
ATOM 726 C C . THR A 1 92 ? -6.478 7.377 1.024 1.00 72.88 92 THR A C 1
ATOM 728 O O . THR A 1 92 ? -6.396 6.188 0.714 1.00 72.88 92 THR A O 1
ATOM 731 N N . GLN A 1 93 ? -6.898 8.310 0.174 1.00 66.56 93 GLN A N 1
ATOM 732 C CA . GLN A 1 93 ? -7.058 8.058 -1.259 1.00 66.56 93 GLN A CA 1
ATOM 733 C C . GLN A 1 93 ? -6.104 8.965 -2.036 1.00 66.56 93 GLN A C 1
ATOM 735 O O . GLN A 1 93 ? -6.009 10.138 -1.702 1.00 66.56 93 GLN A O 1
ATOM 740 N N . MET A 1 94 ? -5.411 8.412 -3.037 1.00 66.25 94 MET A N 1
ATOM 741 C CA . MET A 1 94 ? -4.441 9.115 -3.883 1.00 66.25 94 MET A CA 1
ATOM 742 C C . MET A 1 94 ? -4.990 9.260 -5.305 1.00 66.25 94 MET A C 1
ATOM 744 O O . MET A 1 94 ? -5.554 8.309 -5.850 1.00 66.25 94 MET A O 1
ATOM 748 N N . ILE A 1 95 ? -4.812 10.437 -5.906 1.00 64.69 95 ILE A N 1
ATOM 749 C CA . ILE A 1 95 ? -5.167 10.698 -7.307 1.00 64.69 95 ILE A CA 1
ATOM 750 C C . ILE A 1 95 ? -3.976 10.312 -8.190 1.00 64.69 95 ILE A C 1
ATOM 752 O O . ILE A 1 95 ? -2.887 10.860 -8.039 1.00 64.69 95 ILE A O 1
ATOM 756 N N . VAL A 1 96 ? -4.181 9.367 -9.111 1.00 57.97 96 VAL A N 1
ATOM 757 C CA . VAL A 1 96 ? -3.162 8.880 -10.055 1.00 57.97 96 VAL A CA 1
ATOM 758 C C . VAL A 1 96 ? -3.555 9.311 -11.468 1.00 57.97 96 VAL A C 1
ATOM 760 O O . VAL A 1 96 ? -4.695 9.090 -11.865 1.00 57.97 96 VAL A O 1
ATOM 763 N N . GLY A 1 97 ? -2.625 9.905 -12.224 1.00 56.41 97 GLY A N 1
ATOM 764 C CA . GLY A 1 97 ? -2.850 10.330 -13.618 1.00 56.41 97 GLY A CA 1
ATOM 765 C C . GLY A 1 97 ? -3.135 11.823 -13.825 1.00 56.41 97 GLY A C 1
ATOM 766 O O . GLY A 1 97 ? -3.310 12.244 -14.961 1.00 56.41 97 GLY A O 1
ATOM 767 N N . ALA A 1 98 ? -3.144 12.629 -12.759 1.00 56.56 98 ALA A N 1
ATOM 768 C CA . ALA A 1 98 ? -3.230 14.092 -12.858 1.00 56.56 98 ALA A CA 1
ATOM 769 C C . ALA A 1 98 ? -1.888 14.757 -13.245 1.00 56.56 98 ALA A C 1
ATOM 771 O O . ALA A 1 98 ? -1.860 15.924 -13.623 1.00 56.56 98 ALA A O 1
ATOM 772 N N . THR A 1 99 ? -0.779 14.012 -13.195 1.00 53.97 99 THR A N 1
ATOM 773 C CA . THR A 1 99 ? 0.561 14.436 -13.623 1.00 53.97 99 THR A CA 1
ATOM 774 C C . THR A 1 99 ? 1.152 13.458 -14.636 1.00 53.97 99 THR A C 1
ATOM 776 O O . THR A 1 99 ? 0.827 12.272 -14.643 1.00 53.97 99 THR A O 1
ATOM 779 N N . ALA A 1 100 ? 2.075 13.944 -15.480 1.00 54.06 100 ALA A N 1
ATOM 780 C CA . ALA A 1 100 ? 2.876 13.102 -16.386 1.00 54.06 100 ALA A CA 1
ATOM 781 C C . ALA A 1 100 ? 3.740 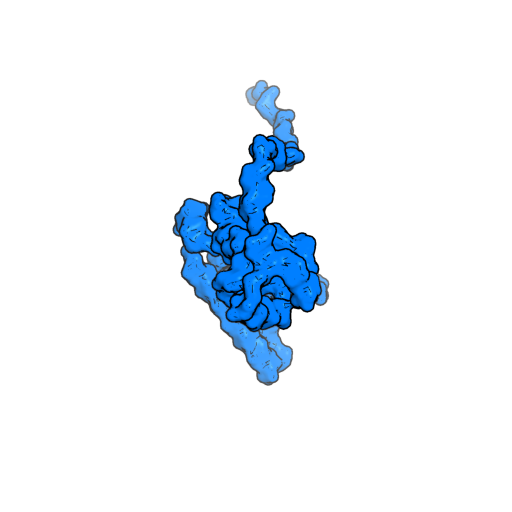12.065 -15.640 1.00 54.06 100 ALA A C 1
ATOM 783 O O . ALA A 1 100 ? 4.208 11.093 -16.235 1.00 54.06 100 ALA A O 1
ATOM 784 N N . ALA A 1 101 ? 3.898 12.238 -14.325 1.00 48.62 101 ALA A N 1
ATOM 785 C CA . ALA A 1 101 ? 4.202 11.164 -13.398 1.00 48.62 101 ALA A CA 1
ATOM 786 C C . ALA A 1 101 ? 3.015 10.183 -13.377 1.00 48.62 101 ALA A C 1
ATOM 788 O O . ALA A 1 101 ? 2.183 10.154 -12.471 1.00 48.62 101 ALA A O 1
ATOM 789 N N . GLY A 1 102 ? 2.910 9.385 -14.442 1.00 51.88 102 GLY A N 1
ATOM 790 C CA . GLY A 1 102 ? 1.954 8.296 -14.523 1.00 51.88 102 GLY A CA 1
ATOM 791 C C . GLY A 1 102 ? 2.187 7.277 -13.406 1.00 51.88 102 GLY A C 1
ATOM 792 O O . GLY A 1 102 ? 3.095 7.402 -12.585 1.00 51.88 102 GLY A O 1
ATOM 793 N N . HIS A 1 103 ? 1.392 6.210 -13.420 1.00 46.72 103 HIS A N 1
ATOM 794 C CA . HIS A 1 103 ? 1.455 5.056 -12.510 1.00 46.72 103 HIS A CA 1
ATOM 795 C C . HIS A 1 103 ? 2.890 4.617 -12.102 1.00 46.72 103 HIS A C 1
ATOM 797 O O . HIS A 1 103 ? 3.110 4.169 -10.977 1.00 46.72 103 HIS A O 1
ATOM 803 N N . CYS A 1 104 ? 3.867 4.827 -12.992 1.00 42.12 104 CYS A N 1
ATOM 804 C CA . CYS A 1 104 ? 5.305 4.624 -12.815 1.00 42.12 104 CYS A CA 1
ATOM 805 C C . CYS A 1 104 ? 5.978 5.368 -11.643 1.00 42.12 104 CYS A C 1
ATOM 807 O O . CYS A 1 104 ? 7.004 4.884 -11.165 1.00 42.12 104 CYS A O 1
ATOM 809 N N . ALA A 1 105 ? 5.465 6.518 -11.189 1.00 44.78 105 ALA A N 1
ATOM 810 C CA . ALA A 1 105 ? 6.104 7.304 -10.122 1.00 44.78 105 ALA A CA 1
ATOM 811 C C . ALA A 1 105 ? 5.772 6.792 -8.706 1.00 44.78 105 ALA A C 1
ATOM 813 O O . ALA A 1 105 ? 6.561 6.959 -7.781 1.00 44.78 105 ALA A O 1
ATOM 814 N N . ILE A 1 106 ? 4.630 6.115 -8.542 1.00 49.38 106 ILE A N 1
ATOM 815 C CA . ILE A 1 106 ? 4.185 5.531 -7.259 1.00 49.38 106 ILE A CA 1
ATOM 816 C C . ILE A 1 106 ? 4.796 4.144 -7.067 1.00 49.38 106 ILE A C 1
ATOM 818 O O . ILE A 1 106 ? 5.181 3.733 -5.967 1.00 49.38 106 ILE A O 1
ATOM 822 N N . VAL A 1 107 ? 4.852 3.396 -8.167 1.00 53.69 107 VAL A N 1
ATOM 823 C CA . VAL A 1 107 ? 5.385 2.045 -8.238 1.00 53.69 107 VAL A CA 1
ATOM 824 C C . VAL A 1 107 ? 6.112 1.929 -9.569 1.00 53.69 107 VAL A C 1
ATOM 826 O O . VAL A 1 107 ? 5.502 2.018 -10.632 1.00 53.69 107 VAL A O 1
ATOM 829 N N . THR A 1 108 ? 7.431 1.757 -9.522 1.00 64.69 108 THR A N 1
ATOM 830 C CA . THR A 1 108 ? 8.237 1.624 -10.735 1.00 64.69 108 THR A CA 1
ATOM 831 C C . THR A 1 108 ? 7.904 0.304 -11.421 1.00 64.69 108 THR A C 1
ATOM 833 O O . THR A 1 108 ? 8.393 -0.751 -11.024 1.00 64.69 108 THR A O 1
ATOM 836 N N . PHE A 1 109 ? 7.066 0.367 -12.452 1.00 68.50 109 PHE A N 1
ATOM 837 C CA . PHE A 1 109 ? 6.794 -0.752 -13.341 1.00 68.50 109 PHE A CA 1
ATOM 838 C C . PHE A 1 109 ? 7.483 -0.569 -14.702 1.00 68.50 109 PHE A C 1
ATOM 840 O O . PHE A 1 109 ? 7.777 0.553 -15.134 1.00 68.50 109 PHE A O 1
ATOM 847 N N . PRO A 1 110 ? 7.720 -1.676 -15.415 1.00 81.62 110 PRO A N 1
ATOM 848 C CA . PRO A 1 110 ? 7.720 -3.049 -14.912 1.00 81.62 110 PRO A CA 1
ATOM 849 C C . PRO A 1 110 ? 8.900 -3.325 -13.959 1.00 81.62 110 PRO A C 1
ATOM 851 O O . PRO A 1 110 ? 9.947 -2.685 -14.041 1.00 81.62 110 PRO A O 1
ATOM 854 N N . VAL A 1 111 ? 8.711 -4.276 -13.043 1.00 86.25 111 VAL A N 1
ATOM 855 C CA . VAL A 1 111 ? 9.685 -4.687 -12.020 1.00 86.25 111 VAL A CA 1
ATOM 856 C C . VAL A 1 111 ? 10.524 -5.856 -12.539 1.00 86.25 111 VAL A C 1
ATOM 858 O O . VAL A 1 111 ? 9.980 -6.853 -13.012 1.00 86.25 111 VAL A O 1
ATOM 861 N N . ASP A 1 112 ? 11.849 -5.772 -12.424 1.00 89.75 112 ASP A N 1
ATOM 862 C CA . ASP A 1 112 ? 12.755 -6.857 -12.815 1.00 89.75 112 ASP A CA 1
ATOM 863 C C . ASP A 1 112 ? 12.793 -7.941 -11.729 1.00 89.75 112 ASP A C 1
ATOM 865 O O . ASP A 1 112 ? 13.316 -7.731 -10.632 1.00 89.75 112 ASP A O 1
ATOM 869 N N . LEU A 1 113 ? 12.271 -9.133 -12.029 1.00 91.69 113 LEU A N 1
ATOM 870 C CA . LEU A 1 113 ? 12.205 -10.228 -11.052 1.00 91.69 113 LEU A CA 1
ATOM 871 C C . LEU A 1 113 ? 13.590 -10.733 -10.618 1.00 91.69 113 LEU A C 1
ATOM 873 O O . LEU A 1 113 ? 13.767 -11.204 -9.488 1.00 91.69 113 LEU A O 1
ATOM 877 N N . ASN A 1 114 ? 14.586 -10.602 -11.492 1.00 92.88 114 ASN A N 1
ATOM 878 C CA . ASN A 1 114 ? 15.946 -11.059 -11.249 1.00 92.88 114 ASN A CA 1
ATOM 879 C C . ASN A 1 114 ? 16.770 -10.052 -10.443 1.00 92.88 114 ASN A C 1
ATOM 881 O O . ASN A 1 114 ? 17.672 -10.463 -9.716 1.00 92.88 114 ASN A O 1
ATOM 885 N N . ARG A 1 115 ? 16.459 -8.752 -10.533 1.00 90.25 115 ARG A N 1
ATOM 886 C CA . ARG A 1 115 ? 17.276 -7.688 -9.919 1.00 90.25 115 ARG A CA 1
ATOM 887 C C . ARG A 1 115 ? 16.582 -6.925 -8.795 1.00 90.25 115 ARG A C 1
ATOM 889 O O . ARG A 1 115 ? 17.239 -6.539 -7.833 1.00 90.25 115 ARG A O 1
ATOM 896 N N . SER A 1 116 ? 15.273 -6.701 -8.883 1.00 90.31 116 SER A N 1
ATOM 897 C CA . SER A 1 116 ? 14.573 -5.777 -7.987 1.00 90.31 116 SER A CA 1
ATOM 898 C C . SER A 1 116 ? 14.490 -6.285 -6.542 1.00 90.31 116 SER A C 1
ATOM 900 O O . SER A 1 116 ? 14.367 -7.487 -6.305 1.00 90.31 116 SER A O 1
ATOM 902 N N . PRO A 1 117 ? 14.551 -5.404 -5.536 1.00 89.75 117 PRO A N 1
ATOM 903 C CA . PRO A 1 117 ? 14.482 -5.804 -4.136 1.00 89.75 117 PRO A CA 1
ATOM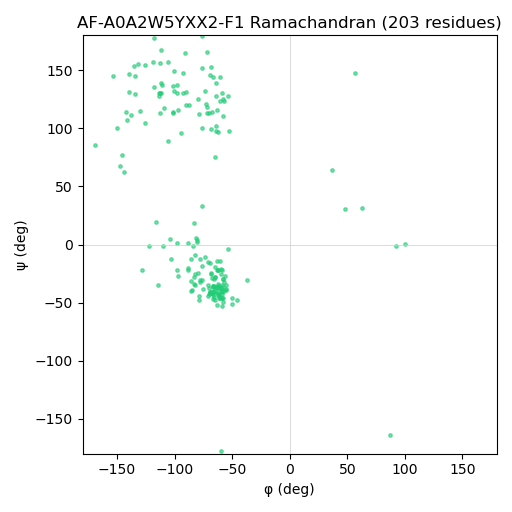 904 C C . PRO A 1 117 ? 13.066 -6.268 -3.739 1.00 89.75 117 PRO A C 1
ATOM 906 O O . PRO A 1 117 ? 12.089 -6.063 -4.467 1.00 89.75 117 PRO A O 1
ATOM 909 N N . ARG A 1 118 ? 12.959 -6.936 -2.583 1.00 89.88 118 ARG A N 1
ATOM 910 C CA . ARG A 1 118 ? 11.735 -7.613 -2.109 1.00 89.88 118 ARG A CA 1
ATOM 911 C C . ARG A 1 118 ? 10.530 -6.676 -2.054 1.00 89.88 118 ARG A C 1
ATOM 913 O O . ARG A 1 118 ? 9.416 -7.088 -2.372 1.00 89.88 118 ARG A O 1
ATOM 920 N N . GLU A 1 119 ? 10.752 -5.434 -1.650 1.00 86.06 119 GLU A N 1
ATOM 921 C CA . GLU A 1 119 ? 9.721 -4.421 -1.445 1.00 86.06 119 GLU A CA 1
ATOM 922 C C . GLU A 1 119 ? 9.028 -4.068 -2.761 1.00 86.06 119 GLU A C 1
ATOM 924 O O . GLU A 1 119 ? 7.816 -3.877 -2.772 1.00 86.06 119 GLU A O 1
ATOM 929 N N . LEU A 1 120 ? 9.770 -4.038 -3.875 1.00 85.12 120 LEU A N 1
ATOM 930 C CA . LEU A 1 120 ? 9.197 -3.789 -5.199 1.00 85.12 120 LEU A CA 1
ATOM 931 C C . LEU A 1 120 ? 8.445 -5.010 -5.727 1.00 85.12 120 LEU A C 1
ATOM 933 O O . LEU A 1 120 ? 7.368 -4.862 -6.295 1.00 85.12 120 LEU A O 1
ATOM 937 N N . LEU A 1 121 ? 8.956 -6.220 -5.483 1.00 88.81 121 LEU A N 1
ATOM 938 C CA . LEU A 1 121 ? 8.285 -7.457 -5.898 1.00 88.81 121 LEU A CA 1
ATOM 939 C C . LEU A 1 121 ? 6.917 -7.624 -5.222 1.00 88.81 121 LEU A C 1
ATOM 941 O O . LEU A 1 121 ? 5.964 -8.058 -5.862 1.00 88.81 121 LEU A O 1
ATOM 945 N N . LEU A 1 122 ? 6.796 -7.238 -3.949 1.00 88.00 122 LEU A N 1
ATOM 946 C CA . LEU A 1 122 ? 5.527 -7.276 -3.210 1.00 88.00 122 LEU A CA 1
ATOM 947 C C . LEU A 1 122 ? 4.493 -6.254 -3.693 1.00 88.00 122 LEU A C 1
ATOM 949 O O . LEU A 1 122 ? 3.318 -6.383 -3.358 1.00 88.00 122 LEU A O 1
ATOM 953 N N . ARG A 1 123 ? 4.911 -5.242 -4.461 1.00 82.75 123 ARG A N 1
ATOM 954 C CA . ARG A 1 123 ? 4.002 -4.254 -5.057 1.00 82.75 123 ARG A CA 1
ATOM 955 C C . ARG A 1 123 ? 3.422 -4.718 -6.393 1.00 82.75 123 ARG A C 1
ATOM 957 O O . ARG A 1 123 ? 2.477 -4.100 -6.872 1.00 82.75 123 ARG A O 1
ATOM 964 N N . VAL A 1 124 ? 3.951 -5.789 -6.990 1.00 84.62 124 VAL A N 1
ATOM 965 C CA . VAL A 1 124 ? 3.467 -6.323 -8.269 1.00 84.62 124 VAL A CA 1
ATOM 966 C C . VAL A 1 124 ? 2.110 -7.019 -8.074 1.00 84.62 124 VAL A C 1
ATOM 968 O O . VAL A 1 124 ? 2.029 -8.002 -7.326 1.00 84.62 124 VAL A O 1
ATOM 971 N N . PRO A 1 125 ? 1.038 -6.581 -8.762 1.00 79.81 125 PRO A N 1
ATOM 972 C CA . PRO A 1 125 ? -0.269 -7.221 -8.670 1.00 79.81 125 PRO A CA 1
ATOM 973 C C . PRO A 1 125 ? -0.197 -8.705 -9.040 1.00 79.81 125 PRO A C 1
ATOM 975 O O . PRO A 1 125 ? 0.229 -9.061 -10.133 1.00 79.81 125 PRO A O 1
ATOM 978 N N . GLY A 1 126 ? -0.636 -9.587 -8.139 1.00 83.44 126 GLY A N 1
ATOM 979 C CA . GLY A 1 126 ? -0.597 -11.038 -8.355 1.00 83.44 126 GLY A CA 1
ATOM 980 C C . GLY A 1 126 ? 0.657 -11.748 -7.830 1.00 83.44 126 GLY A C 1
ATOM 981 O O . GLY A 1 126 ? 0.697 -12.978 -7.894 1.00 83.44 126 GLY A O 1
ATOM 982 N N . LEU A 1 127 ? 1.629 -11.025 -7.254 1.00 86.06 127 LEU A N 1
ATOM 983 C CA . LEU A 1 127 ? 2.720 -11.611 -6.469 1.00 86.06 127 LEU A CA 1
ATOM 984 C C . LEU A 1 127 ? 2.409 -11.556 -4.967 1.00 86.06 127 LEU A C 1
ATOM 986 O O . LEU A 1 127 ? 2.313 -10.493 -4.364 1.00 86.06 127 LEU A O 1
ATOM 990 N N . GLY A 1 128 ? 2.263 -12.731 -4.351 1.00 86.00 128 GLY A N 1
ATOM 991 C CA . GLY A 1 128 ? 2.138 -12.868 -2.897 1.00 86.00 128 GLY A CA 1
ATOM 992 C C . GLY A 1 128 ? 3.490 -13.062 -2.208 1.00 86.00 128 GLY A C 1
ATOM 993 O O . GLY A 1 128 ? 4.468 -13.456 -2.843 1.00 86.00 128 GLY A O 1
ATOM 994 N N . THR A 1 129 ? 3.532 -12.883 -0.885 1.00 90.31 129 THR A N 1
ATOM 995 C CA . THR A 1 129 ? 4.744 -13.050 -0.053 1.00 90.31 129 THR A CA 1
ATOM 996 C C . THR A 1 129 ? 5.468 -14.374 -0.293 1.00 90.31 129 THR A C 1
ATOM 998 O O . THR A 1 129 ? 6.671 -14.374 -0.535 1.00 90.31 129 THR A O 1
ATOM 1001 N N . LYS A 1 130 ? 4.730 -15.490 -0.338 1.00 91.81 130 LYS A N 1
ATOM 1002 C CA . LYS A 1 130 ? 5.282 -16.829 -0.611 1.00 91.81 130 LYS A CA 1
ATOM 1003 C C . LYS A 1 130 ? 5.921 -16.936 -1.999 1.00 91.81 130 LYS A C 1
ATOM 1005 O O . LYS A 1 130 ? 6.978 -17.543 -2.147 1.00 91.81 130 LYS A O 1
ATOM 1010 N N . SER A 1 131 ? 5.292 -16.364 -3.027 1.00 92.12 131 SER A N 1
ATOM 1011 C CA . SER A 1 131 ? 5.842 -16.363 -4.390 1.00 92.12 131 SER A CA 1
ATOM 1012 C C . SER A 1 131 ? 7.081 -15.478 -4.474 1.00 92.12 131 SER A C 1
ATOM 1014 O O . SER A 1 131 ? 8.076 -15.895 -5.055 1.00 92.12 131 SER A O 1
ATOM 1016 N N . VAL A 1 132 ? 7.063 -14.309 -3.827 1.00 93.75 132 VAL A N 1
ATOM 1017 C CA . VAL A 1 132 ? 8.223 -13.411 -3.747 1.00 93.75 132 VAL A CA 1
ATOM 1018 C C . VAL A 1 132 ? 9.403 -14.089 -3.051 1.00 93.75 132 VAL A C 1
ATOM 1020 O O . VAL A 1 132 ? 10.510 -14.060 -3.576 1.00 93.75 132 VAL A O 1
ATOM 1023 N N . GLU A 1 133 ? 9.194 -14.765 -1.924 1.00 94.56 133 GLU A N 1
ATOM 1024 C CA . GLU A 1 133 ? 10.262 -15.508 -1.237 1.00 94.56 133 GLU A CA 1
ATOM 1025 C C . GLU A 1 133 ? 10.881 -16.597 -2.118 1.00 94.56 133 GLU A C 1
ATOM 1027 O O . GLU A 1 133 ? 12.104 -16.758 -2.148 1.00 94.56 133 GLU A O 1
ATOM 1032 N N . ARG A 1 134 ? 10.055 -17.314 -2.888 1.00 93.38 134 ARG A N 1
ATOM 1033 C CA . ARG A 1 134 ? 10.540 -18.311 -3.851 1.00 93.38 134 ARG A CA 1
ATOM 1034 C C . ARG A 1 134 ? 11.323 -17.666 -4.993 1.00 93.38 134 ARG A C 1
ATOM 1036 O O . ARG A 1 134 ? 12.380 -18.184 -5.334 1.00 93.38 134 ARG A O 1
ATOM 1043 N N . ILE A 1 135 ? 10.865 -16.531 -5.529 1.00 94.19 135 ILE A N 1
ATOM 1044 C CA . ILE A 1 135 ? 11.586 -15.751 -6.553 1.00 94.19 135 ILE A CA 1
ATOM 1045 C C . ILE A 1 135 ? 12.965 -15.335 -6.030 1.00 94.19 135 ILE A C 1
ATOM 1047 O O . ILE A 1 135 ? 13.976 -15.577 -6.687 1.00 94.19 135 ILE A O 1
ATOM 1051 N N . LEU A 1 136 ? 13.025 -14.767 -4.821 1.00 94.31 136 LEU A N 1
ATOM 1052 C CA . LEU A 1 136 ? 14.276 -14.337 -4.187 1.00 94.31 136 LEU A CA 1
ATOM 1053 C C . LEU A 1 136 ? 15.242 -15.502 -3.958 1.00 94.31 136 LEU A C 1
ATOM 1055 O O . LEU A 1 136 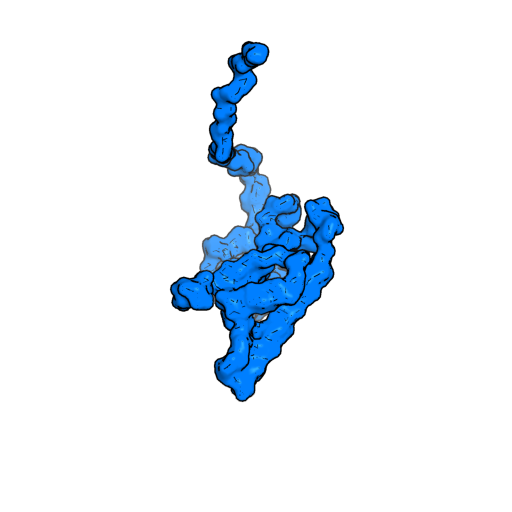? 16.451 -15.334 -4.106 1.00 94.31 136 LEU A O 1
ATOM 1059 N N . ARG A 1 137 ? 14.727 -16.684 -3.604 1.00 93.75 137 ARG A N 1
ATOM 1060 C CA . ARG A 1 137 ? 15.547 -17.890 -3.448 1.00 93.75 137 ARG A CA 1
ATOM 1061 C C . ARG A 1 137 ? 16.048 -18.409 -4.798 1.00 93.75 137 ARG A C 1
ATOM 1063 O O . ARG A 1 137 ? 17.221 -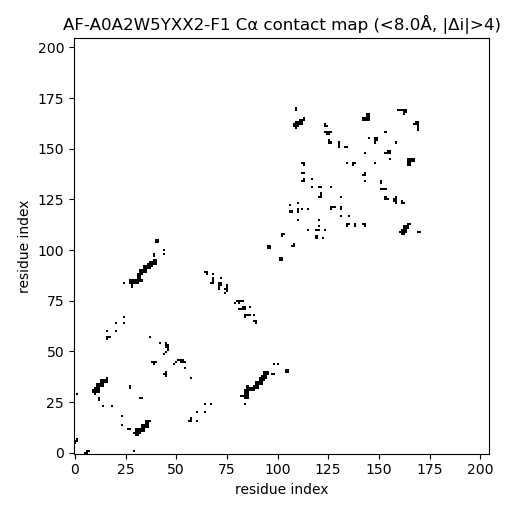18.754 -4.901 1.00 93.75 137 ARG A O 1
ATOM 1070 N N . LEU A 1 138 ? 15.181 -18.449 -5.810 1.00 92.56 138 LEU A N 1
ATOM 1071 C CA . LEU A 1 138 ? 15.478 -19.011 -7.127 1.00 92.56 138 LEU A CA 1
ATOM 1072 C C . LEU A 1 138 ? 16.481 -18.152 -7.908 1.00 92.56 138 LEU A C 1
ATOM 1074 O O . LEU A 1 138 ? 17.440 -18.690 -8.455 1.00 92.56 138 LEU A O 1
ATOM 1078 N N . ARG A 1 139 ? 16.342 -16.820 -7.869 1.00 94.00 139 ARG A N 1
ATOM 1079 C CA . ARG A 1 139 ? 17.221 -15.890 -8.603 1.00 94.00 139 ARG A CA 1
ATOM 1080 C C . ARG A 1 139 ? 18.688 -15.902 -8.179 1.00 94.00 139 ARG A C 1
ATOM 1082 O O . ARG A 1 139 ? 19.527 -15.349 -8.879 1.00 94.00 139 ARG A O 1
ATOM 1089 N N . ARG A 1 140 ? 19.001 -16.512 -7.028 1.00 90.38 140 ARG A N 1
ATOM 1090 C CA . ARG A 1 140 ? 20.386 -16.722 -6.575 1.00 90.38 140 ARG A CA 1
ATOM 1091 C C . ARG A 1 140 ? 21.136 -17.726 -7.450 1.00 90.38 140 ARG A C 1
ATOM 1093 O O . ARG A 1 140 ? 22.356 -17.667 -7.501 1.00 90.38 140 ARG A O 1
ATOM 1100 N N . TRP A 1 141 ? 20.409 -18.632 -8.102 1.00 90.81 141 TRP A N 1
ATOM 1101 C CA . TRP A 1 141 ? 20.972 -19.778 -8.821 1.00 90.81 141 TRP A CA 1
ATOM 1102 C C . TRP A 1 141 ? 20.468 -19.885 -10.264 1.00 90.81 141 TRP A C 1
ATOM 1104 O O . TRP A 1 141 ? 21.125 -20.504 -11.093 1.00 90.81 141 TRP A O 1
ATOM 1114 N N . HIS A 1 142 ? 19.318 -19.283 -10.578 1.00 90.62 142 HIS A N 1
ATOM 1115 C CA . HIS A 1 142 ? 18.678 -19.367 -11.886 1.00 90.62 142 HIS A CA 1
ATOM 1116 C C . HIS A 1 142 ? 18.090 -18.016 -12.291 1.00 90.62 142 HIS A C 1
ATOM 1118 O O . HIS A 1 142 ? 17.351 -17.408 -11.518 1.00 90.62 142 HIS A O 1
ATOM 1124 N N . LYS A 1 143 ? 18.369 -17.547 -13.512 1.00 92.25 143 LYS A N 1
ATOM 1125 C CA . LYS A 1 143 ? 17.700 -16.352 -14.042 1.00 92.25 143 LYS A CA 1
ATOM 1126 C C . LYS A 1 143 ? 16.251 -16.703 -14.364 1.00 92.25 143 LYS A C 1
ATOM 1128 O O . LYS A 1 143 ? 16.011 -17.472 -15.285 1.00 92.25 143 LYS A O 1
ATOM 1133 N N . LEU A 1 144 ? 15.304 -16.128 -13.626 1.00 92.56 144 LEU A N 1
ATOM 1134 C CA . LEU A 1 144 ? 13.881 -16.355 -13.841 1.00 92.56 144 LEU A CA 1
ATOM 1135 C C . LEU A 1 144 ? 13.467 -15.963 -15.257 1.00 92.56 144 LEU A C 1
ATOM 1137 O O . LEU A 1 144 ? 13.744 -14.842 -15.709 1.00 92.56 144 LEU A O 1
ATOM 1141 N N . ARG A 1 145 ? 12.756 -16.892 -15.891 1.00 92.94 145 ARG A N 1
ATOM 1142 C CA . ARG A 1 145 ? 12.095 -16.790 -17.191 1.00 92.94 145 ARG A CA 1
ATOM 1143 C C . ARG A 1 145 ? 10.577 -16.814 -17.016 1.00 92.94 145 ARG A C 1
ATOM 1145 O O . ARG A 1 145 ? 10.072 -17.132 -15.935 1.00 92.94 145 ARG A O 1
ATOM 1152 N N . LEU A 1 146 ? 9.823 -16.477 -18.058 1.00 89.31 146 LEU A N 1
ATOM 1153 C CA . LEU A 1 146 ? 8.361 -16.432 -17.984 1.00 89.31 146 LEU A CA 1
ATOM 1154 C C . LEU A 1 146 ? 7.764 -17.817 -17.666 1.00 89.31 146 LEU A C 1
ATOM 1156 O O . LEU A 1 146 ? 6.791 -17.926 -16.917 1.00 89.31 146 LEU A O 1
ATOM 1160 N N . GLU A 1 147 ? 8.406 -18.875 -18.161 1.00 89.88 147 GLU A N 1
ATOM 1161 C CA . GLU A 1 147 ? 8.068 -20.284 -17.907 1.00 89.88 147 GLU A CA 1
ATOM 1162 C C . GLU A 1 147 ? 8.234 -20.728 -16.441 1.00 89.88 147 GLU A C 1
ATOM 1164 O O . GLU A 1 147 ? 7.614 -21.705 -16.015 1.00 89.88 147 GLU A O 1
ATOM 1169 N N . ASP A 1 148 ? 9.013 -19.996 -15.638 1.00 90.75 148 ASP A N 1
ATOM 1170 C CA . ASP A 1 148 ? 9.202 -20.300 -14.216 1.00 90.75 148 ASP A CA 1
ATOM 1171 C C . ASP A 1 148 ? 8.023 -19.813 -13.361 1.00 90.75 148 ASP A C 1
ATOM 1173 O O . ASP A 1 148 ? 7.750 -20.354 -12.286 1.00 90.75 148 ASP A O 1
ATOM 1177 N N . LEU A 1 149 ? 7.283 -18.801 -13.828 1.00 90.31 149 LEU A N 1
ATOM 1178 C CA . LEU A 1 149 ? 6.208 -18.163 -13.063 1.00 90.31 149 LEU A CA 1
ATOM 1179 C C . LEU A 1 149 ? 5.059 -19.123 -12.693 1.00 90.31 149 LEU A C 1
ATOM 1181 O O . LEU A 1 149 ? 4.667 -19.131 -11.519 1.00 90.31 149 LEU A O 1
ATOM 1185 N N . PRO A 1 150 ? 4.549 -19.987 -13.597 1.00 91.38 150 PRO A N 1
ATOM 1186 C CA . PRO A 1 150 ? 3.562 -21.002 -13.231 1.00 91.38 150 PRO A CA 1
ATOM 1187 C C . PRO A 1 150 ? 4.050 -21.940 -12.119 1.00 91.38 150 PRO A C 1
ATOM 1189 O O . PRO A 1 150 ? 3.300 -22.232 -11.187 1.00 91.38 150 PRO A O 1
ATOM 1192 N N . ARG A 1 151 ? 5.328 -22.354 -12.152 1.00 89.69 151 ARG A N 1
ATOM 1193 C CA . ARG A 1 151 ? 5.935 -23.246 -11.140 1.00 89.69 151 ARG A CA 1
ATOM 1194 C C . ARG A 1 151 ? 6.011 -22.573 -9.765 1.00 89.69 151 ARG A C 1
ATOM 1196 O O . ARG A 1 151 ? 5.871 -23.212 -8.722 1.00 89.69 151 ARG A O 1
ATOM 1203 N N . LEU A 1 152 ? 6.136 -21.248 -9.750 1.00 88.75 152 LEU A N 1
ATOM 1204 C CA . LEU A 1 152 ? 6.126 -20.413 -8.546 1.00 88.75 152 LEU A CA 1
ATOM 1205 C C . LEU A 1 152 ? 4.712 -20.102 -8.025 1.00 88.75 152 LEU A C 1
ATOM 1207 O O . LEU A 1 152 ? 4.570 -19.365 -7.041 1.00 88.75 152 LEU A O 1
ATOM 1211 N N . HIS A 1 153 ? 3.683 -20.710 -8.629 1.00 88.00 153 HIS A N 1
ATOM 1212 C CA . HIS A 1 153 ? 2.262 -20.491 -8.345 1.00 88.00 153 HIS A CA 1
ATOM 1213 C C . HIS A 1 153 ? 1.813 -19.051 -8.640 1.00 88.00 153 HIS A C 1
ATOM 1215 O O . HIS A 1 153 ? 0.933 -18.507 -7.973 1.00 88.00 153 HIS A O 1
ATOM 1221 N N . VAL A 1 154 ? 2.436 -18.419 -9.636 1.00 89.75 154 VAL A N 1
ATOM 1222 C CA . VAL A 1 154 ? 2.108 -17.065 -10.082 1.00 89.75 154 VAL A CA 1
ATOM 1223 C C . VAL A 1 154 ? 1.202 -17.142 -11.308 1.00 89.75 154 VAL A C 1
ATOM 1225 O O . VAL A 1 154 ? 1.495 -17.839 -12.278 1.00 89.75 154 VAL A O 1
ATOM 1228 N N . ARG A 1 155 ? 0.090 -16.396 -11.292 1.00 88.25 155 ARG A N 1
ATOM 1229 C CA . ARG A 1 155 ? -0.799 -16.289 -12.459 1.00 88.25 155 ARG A CA 1
ATOM 1230 C C . ARG A 1 155 ? -0.178 -15.355 -13.495 1.00 88.25 155 ARG A C 1
ATOM 1232 O O . ARG A 1 155 ? -0.304 -14.138 -13.371 1.00 88.25 155 ARG A O 1
ATOM 1239 N N . VAL A 1 156 ? 0.445 -15.935 -14.519 1.00 86.75 156 VAL A N 1
ATOM 1240 C CA . VAL A 1 156 ? 1.232 -15.219 -15.540 1.00 86.75 156 VAL A CA 1
ATOM 1241 C C . VAL A 1 156 ? 0.472 -14.038 -16.142 1.00 86.75 156 VAL A C 1
ATOM 1243 O O . VAL A 1 156 ? 0.970 -12.923 -16.081 1.00 86.75 156 VAL A O 1
ATOM 1246 N N . GLN A 1 157 ? -0.764 -14.237 -16.615 1.00 83.31 157 GLN A N 1
ATOM 1247 C CA . GLN A 1 157 ? -1.558 -13.180 -17.265 1.00 83.31 157 GLN A CA 1
ATOM 1248 C C . GLN A 1 157 ? -1.766 -11.927 -16.399 1.00 83.31 157 GLN A C 1
ATOM 1250 O O . GLN A 1 157 ? -1.833 -10.824 -16.927 1.00 83.31 157 GLN A 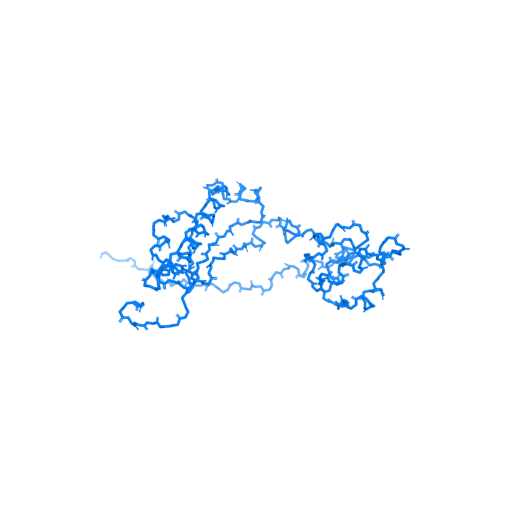O 1
ATOM 1255 N N . LYS A 1 158 ? -1.848 -12.079 -15.069 1.00 79.38 158 LYS A N 1
ATOM 1256 C CA . LYS A 1 158 ? -2.021 -10.938 -14.156 1.00 79.38 158 LYS A CA 1
ATOM 1257 C C . LYS A 1 158 ? -0.732 -10.151 -13.949 1.00 79.38 158 LYS A C 1
ATOM 1259 O O . LYS A 1 158 ? -0.792 -8.959 -13.687 1.00 79.38 158 LYS A O 1
ATOM 1264 N N . VAL A 1 159 ? 0.405 -10.833 -14.023 1.00 85.00 159 VAL A N 1
ATOM 1265 C CA . VAL A 1 159 ? 1.720 -10.293 -13.665 1.00 85.00 159 VAL A CA 1
ATOM 1266 C C . VAL A 1 159 ? 2.483 -9.801 -14.896 1.00 85.00 159 VAL A C 1
ATOM 1268 O O . VAL A 1 159 ? 3.274 -8.870 -14.789 1.00 85.00 159 VAL A O 1
ATOM 1271 N N . LEU A 1 160 ? 2.199 -10.370 -16.071 1.00 84.19 160 LEU A N 1
ATOM 1272 C CA . LEU A 1 160 ? 2.868 -10.111 -17.346 1.00 84.19 160 LEU A CA 1
ATOM 1273 C C . LEU A 1 160 ? 3.092 -8.620 -17.680 1.00 84.19 160 LEU A C 1
ATOM 1275 O O . LEU A 1 160 ? 4.224 -8.284 -18.029 1.00 84.19 160 LEU A O 1
ATOM 1279 N N . PRO A 1 161 ? 2.105 -7.704 -17.555 1.00 82.88 161 PRO A N 1
ATOM 1280 C CA . PRO A 1 161 ? 2.325 -6.296 -17.907 1.00 82.88 161 PRO A CA 1
ATOM 1281 C C . PRO A 1 161 ? 3.197 -5.539 -16.891 1.00 82.88 161 PRO A C 1
ATOM 1283 O O . PRO A 1 161 ? 3.623 -4.418 -17.152 1.00 82.88 161 PRO A O 1
ATOM 1286 N N . PHE A 1 162 ? 3.475 -6.137 -15.731 1.00 84.38 162 PHE A N 1
ATOM 1287 C CA . PHE A 1 162 ? 4.133 -5.483 -14.603 1.00 84.38 162 PHE A CA 1
ATOM 1288 C C . PHE A 1 162 ? 5.558 -5.979 -14.350 1.00 84.38 162 PHE A C 1
ATOM 1290 O O . PHE A 1 162 ? 6.198 -5.482 -13.424 1.00 84.38 162 PHE A O 1
ATOM 1297 N N . VAL A 1 163 ? 6.072 -6.947 -15.117 1.00 87.44 163 VAL A N 1
ATOM 1298 C CA . VAL A 1 163 ? 7.366 -7.585 -14.819 1.00 87.44 163 VAL A CA 1
ATOM 1299 C C . VAL A 1 163 ? 8.304 -7.674 -16.013 1.00 87.44 163 VAL A C 1
ATOM 1301 O O . VAL A 1 163 ? 7.878 -7.707 -17.165 1.00 87.44 163 VAL A O 1
ATOM 1304 N N . ILE A 1 164 ? 9.597 -7.744 -15.704 1.00 90.38 164 ILE A N 1
ATOM 1305 C CA . ILE A 1 164 ? 10.667 -8.130 -16.622 1.00 90.38 164 ILE A CA 1
ATOM 1306 C C . ILE A 1 164 ? 11.243 -9.467 -16.131 1.00 90.38 164 ILE A C 1
ATOM 1308 O O . ILE A 1 164 ? 11.564 -9.618 -14.947 1.00 90.38 164 ILE A O 1
ATOM 1312 N N . THR A 1 165 ? 11.374 -10.432 -17.040 1.00 90.19 165 THR A N 1
ATOM 1313 C CA . THR A 1 165 ? 12.126 -11.686 -16.857 1.00 90.19 165 THR A CA 1
ATOM 1314 C C . THR A 1 165 ? 13.270 -11.740 -17.867 1.00 90.19 165 THR A C 1
ATOM 1316 O O . THR A 1 165 ? 13.435 -10.835 -18.681 1.00 90.19 165 THR A O 1
ATOM 1319 N N . ALA A 1 166 ? 14.103 -12.781 -17.822 1.00 88.81 166 ALA A N 1
ATOM 1320 C CA . ALA A 1 166 ? 15.235 -12.897 -18.745 1.00 88.81 166 ALA A CA 1
ATOM 1321 C C . ALA A 1 166 ? 14.821 -12.993 -20.231 1.00 88.81 166 ALA A C 1
ATOM 1323 O O . ALA A 1 166 ? 15.628 -12.704 -21.107 1.00 88.81 166 ALA A O 1
ATOM 1324 N N . ASP A 1 167 ? 13.582 -13.401 -20.498 1.00 88.75 167 ASP A N 1
ATOM 1325 C CA . ASP A 1 167 ? 12.987 -13.668 -21.811 1.00 88.75 167 ASP A CA 1
ATOM 1326 C C . ASP A 1 167 ? 11.724 -12.833 -22.104 1.00 88.75 167 ASP A C 1
ATOM 1328 O O . ASP A 1 167 ? 11.160 -12.945 -23.188 1.00 88.75 167 ASP A O 1
ATOM 1332 N N . HIS A 1 168 ? 11.277 -11.986 -21.170 1.00 83.19 168 HIS A N 1
ATOM 1333 C CA . HIS A 1 168 ? 10.118 -11.108 -21.349 1.00 83.19 168 HIS A CA 1
ATOM 1334 C C . HIS A 1 168 ? 10.425 -9.699 -20.856 1.00 83.19 168 HIS A C 1
ATOM 1336 O O . HIS A 1 168 ? 10.849 -9.494 -19.717 1.00 83.19 168 HIS A O 1
ATOM 1342 N N . ASN A 1 169 ? 10.145 -8.713 -21.704 1.00 80.19 169 ASN A N 1
ATOM 1343 C CA . ASN A 1 169 ? 10.269 -7.305 -21.365 1.00 80.19 169 ASN A CA 1
ATOM 1344 C C . ASN A 1 169 ? 8.949 -6.585 -21.651 1.00 80.19 169 ASN A C 1
ATOM 1346 O O . ASN A 1 169 ? 8.642 -6.250 -22.794 1.00 80.19 169 ASN A O 1
ATOM 1350 N N . ALA A 1 170 ? 8.200 -6.282 -20.590 1.00 68.38 170 ALA A N 1
ATOM 1351 C CA . ALA A 1 170 ? 6.947 -5.541 -20.695 1.00 68.38 170 ALA A CA 1
ATOM 1352 C C . ALA A 1 170 ? 7.102 -4.136 -21.316 1.00 68.38 170 ALA A C 1
ATOM 1354 O O . ALA A 1 170 ? 6.124 -3.618 -21.841 1.00 68.38 170 ALA A O 1
ATOM 1355 N N . ARG A 1 171 ? 8.302 -3.524 -21.315 1.00 61.34 171 ARG A N 1
ATOM 1356 C CA . ARG A 1 171 ? 8.553 -2.252 -22.024 1.00 61.34 171 ARG A CA 1
ATOM 1357 C C . ARG A 1 171 ? 8.738 -2.429 -23.529 1.00 61.34 171 ARG A C 1
ATOM 1359 O O . ARG A 1 171 ? 8.357 -1.535 -24.273 1.00 61.34 171 ARG A O 1
ATOM 1366 N N . ALA A 1 172 ? 9.303 -3.553 -23.975 1.00 57.09 172 ALA A N 1
ATOM 1367 C CA . ALA A 1 172 ? 9.503 -3.819 -25.402 1.00 57.09 172 ALA A CA 1
ATOM 1368 C C . ALA A 1 172 ? 8.158 -3.987 -26.130 1.00 57.09 172 ALA A C 1
ATOM 1370 O O . ALA A 1 172 ? 7.975 -3.461 -27.220 1.00 57.09 172 ALA A O 1
ATOM 1371 N N . LEU A 1 173 ? 7.168 -4.592 -25.461 1.00 51.09 173 LEU A N 1
ATOM 1372 C CA . LEU A 1 173 ? 5.800 -4.735 -25.978 1.00 51.09 173 LEU A CA 1
ATOM 1373 C C . LEU A 1 173 ? 5.072 -3.396 -26.211 1.00 51.09 173 LEU A C 1
ATOM 1375 O O . LEU A 1 173 ? 4.106 -3.353 -26.971 1.00 51.09 173 LEU A O 1
ATOM 1379 N N . THR A 1 174 ? 5.506 -2.316 -25.556 1.00 46.75 174 THR A N 1
ATOM 1380 C CA . THR A 1 174 ? 4.914 -0.976 -25.700 1.00 46.75 174 THR A CA 1
ATOM 1381 C C . THR A 1 174 ? 5.551 -0.174 -26.837 1.00 46.75 174 THR A C 1
ATOM 1383 O O . THR A 1 174 ? 4.927 0.760 -27.332 1.00 46.75 174 THR A O 1
ATOM 1386 N N . ILE A 1 175 ? 6.776 -0.521 -27.252 1.00 42.75 175 ILE A N 1
ATOM 1387 C CA . ILE A 1 175 ? 7.542 0.226 -28.263 1.00 42.75 175 ILE A CA 1
ATOM 1388 C C . ILE A 1 175 ? 7.182 -0.230 -29.690 1.00 42.75 175 ILE A C 1
ATOM 1390 O O . ILE A 1 175 ? 7.108 0.608 -30.580 1.00 42.75 175 ILE A O 1
ATOM 1394 N N . ASP A 1 176 ? 6.819 -1.501 -29.894 1.00 39.19 176 ASP A N 1
ATOM 1395 C CA . ASP A 1 176 ? 6.498 -2.063 -31.224 1.00 39.19 176 ASP A CA 1
ATOM 1396 C C . ASP A 1 176 ? 5.056 -1.815 -31.718 1.00 39.19 176 ASP A C 1
ATOM 1398 O O . ASP A 1 176 ? 4.564 -2.487 -32.626 1.00 39.19 176 ASP A O 1
ATOM 1402 N N . ARG A 1 177 ? 4.329 -0.845 -31.153 1.00 43.09 177 ARG A N 1
ATOM 1403 C CA . ARG A 1 177 ? 3.035 -0.416 -31.709 1.00 43.09 177 ARG A CA 1
ATOM 1404 C C . ARG A 1 177 ? 3.189 0.927 -32.404 1.00 43.09 177 ARG A C 1
ATOM 1406 O O . ARG A 1 177 ? 2.891 1.964 -31.819 1.00 43.09 177 ARG A O 1
ATOM 1413 N N . GLU A 1 178 ? 3.514 0.891 -33.694 1.00 45.38 178 GLU A N 1
ATOM 1414 C CA . GLU A 1 178 ? 3.500 2.042 -34.621 1.00 45.38 178 GLU A CA 1
ATOM 1415 C C . GLU A 1 178 ? 2.150 2.807 -34.670 1.00 45.38 178 GLU A C 1
ATOM 1417 O O . GLU A 1 178 ? 2.042 3.853 -35.296 1.00 45.38 178 GLU A O 1
ATOM 1422 N N . ASN A 1 179 ? 1.115 2.340 -33.958 1.00 46.31 179 ASN A N 1
ATOM 1423 C CA . ASN A 1 179 ? -0.211 2.955 -33.852 1.00 46.31 179 ASN A CA 1
ATOM 1424 C C . ASN A 1 179 ? -0.596 3.430 -32.431 1.00 46.31 179 ASN A C 1
ATOM 1426 O O . ASN A 1 179 ? -1.781 3.628 -32.146 1.00 46.31 179 ASN A O 1
ATOM 1430 N N . LEU A 1 180 ? 0.367 3.629 -31.520 1.00 45.78 180 LEU A N 1
ATOM 1431 C CA . LEU A 1 180 ? 0.084 4.032 -30.129 1.00 45.78 180 LEU A CA 1
ATOM 1432 C C . LEU A 1 180 ? -0.698 5.360 -30.037 1.00 45.78 180 LEU A C 1
ATOM 1434 O O . LEU A 1 180 ? -1.615 5.494 -29.227 1.00 45.78 180 LEU A O 1
ATOM 1438 N N . THR A 1 181 ? -0.411 6.311 -30.927 1.00 45.75 181 THR A N 1
ATOM 1439 C CA . THR A 1 181 ? -1.092 7.615 -30.989 1.00 45.75 181 THR A CA 1
ATOM 1440 C C . THR A 1 181 ? -2.559 7.499 -31.424 1.00 45.75 181 THR A C 1
ATOM 1442 O O . THR A 1 181 ? -3.389 8.309 -31.016 1.00 45.75 181 THR A O 1
ATOM 1445 N N . ALA A 1 182 ? -2.907 6.483 -32.221 1.00 52.88 182 ALA A N 1
ATOM 1446 C CA . ALA A 1 182 ? -4.275 6.262 -32.692 1.00 52.88 182 ALA A CA 1
ATOM 1447 C C . ALA A 1 182 ? -5.174 5.621 -31.618 1.00 52.88 182 ALA A C 1
ATOM 1449 O O . ALA A 1 182 ? -6.368 5.906 -31.579 1.00 52.88 182 ALA A O 1
ATOM 1450 N N . GLN A 1 183 ? -4.606 4.801 -30.724 1.00 49.28 183 GLN A N 1
ATOM 1451 C CA . GLN A 1 183 ? -5.344 4.108 -29.653 1.00 49.28 183 GLN A CA 1
ATOM 1452 C C . GLN A 1 183 ? -5.469 4.920 -28.355 1.00 49.28 183 GLN A C 1
ATOM 1454 O O . GLN A 1 183 ? -6.352 4.643 -27.548 1.00 49.28 183 GLN A O 1
ATOM 1459 N N . LEU A 1 184 ? -4.604 5.918 -28.145 1.00 48.72 184 LEU A N 1
ATOM 1460 C CA . LEU A 1 184 ? -4.637 6.804 -26.975 1.00 48.72 184 LEU A CA 1
ATOM 1461 C C . LEU A 1 184 ? -5.527 8.043 -27.163 1.00 48.72 184 LEU A C 1
ATOM 1463 O O . LEU A 1 184 ? -5.626 8.852 -26.243 1.00 48.72 184 LEU A O 1
ATOM 1467 N N . ARG A 1 185 ? -6.197 8.200 -28.316 1.00 40.38 185 ARG A N 1
ATOM 1468 C CA . ARG A 1 185 ? -7.291 9.172 -28.439 1.00 40.38 185 ARG A CA 1
ATOM 1469 C C . ARG A 1 185 ? -8.477 8.656 -27.620 1.00 40.38 185 ARG A C 1
ATOM 1471 O O . ARG A 1 185 ? -9.033 7.619 -27.979 1.00 40.38 185 ARG A O 1
ATOM 1478 N N . PRO A 1 186 ? -8.875 9.325 -26.525 1.00 43.78 186 PRO A N 1
ATOM 1479 C CA . PRO A 1 186 ? -10.041 8.891 -25.780 1.00 43.78 186 PRO A CA 1
ATOM 1480 C C . PRO A 1 186 ? -11.279 9.025 -26.674 1.00 43.78 186 PRO A C 1
ATOM 1482 O O . PRO A 1 186 ? -11.544 10.089 -27.226 1.00 43.78 186 P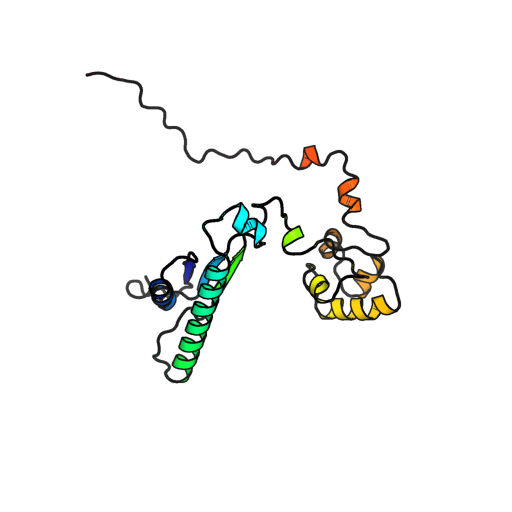RO A O 1
ATOM 1485 N N . ALA A 1 187 ? -12.063 7.952 -26.793 1.00 51.03 187 ALA A N 1
ATOM 1486 C CA . ALA A 1 187 ? -13.394 7.977 -27.405 1.00 51.03 187 ALA A CA 1
ATOM 1487 C C . ALA A 1 187 ? -14.440 8.598 -26.457 1.00 51.03 187 ALA A C 1
ATOM 1489 O O . ALA A 1 187 ? -15.587 8.163 -26.408 1.00 51.03 187 ALA A O 1
ATOM 1490 N N . SER A 1 188 ? -14.042 9.568 -25.632 1.00 51.41 188 SER A N 1
ATOM 1491 C CA . SER A 1 188 ? -14.955 10.252 -24.727 1.00 51.41 188 SER A CA 1
ATOM 1492 C C . SER A 1 188 ? -15.450 11.523 -25.403 1.00 51.41 188 SER A C 1
ATOM 1494 O O . SER A 1 188 ? -14.796 12.563 -25.337 1.00 51.41 188 SER A O 1
ATOM 1496 N N . SER A 1 189 ? -16.622 11.448 -26.033 1.00 51.69 189 SER A N 1
ATOM 1497 C CA . SER A 1 189 ? -17.472 12.627 -26.168 1.00 51.69 189 SER A CA 1
ATOM 1498 C C . SER A 1 189 ? -17.884 13.025 -24.753 1.00 51.69 189 SER A C 1
ATOM 1500 O O . SER A 1 189 ? -18.711 12.359 -24.127 1.00 51.69 189 SER A O 1
ATOM 1502 N N . GLN A 1 190 ? -17.246 14.055 -24.210 1.00 47.72 190 GLN A N 1
ATOM 1503 C CA . GLN A 1 190 ? -17.727 14.710 -23.005 1.00 47.72 190 GLN A CA 1
ATOM 1504 C C . GLN A 1 190 ? -19.153 15.190 -23.304 1.00 47.72 190 GLN A C 1
ATOM 1506 O O . GLN A 1 190 ? -19.346 16.041 -24.165 1.00 47.72 190 GLN A O 1
ATOM 1511 N N . LEU A 1 191 ? -20.153 14.575 -22.672 1.00 52.53 191 LEU A N 1
ATOM 1512 C CA . LEU A 1 191 ? -21.508 15.111 -22.683 1.00 52.53 191 LEU A CA 1
ATOM 1513 C C . LEU A 1 191 ? -21.487 16.349 -21.789 1.00 52.53 191 LEU A C 1
ATOM 1515 O O . LEU A 1 191 ? -21.148 16.247 -20.607 1.00 52.53 191 LEU A O 1
ATOM 1519 N N . ASP A 1 192 ? -21.787 17.507 -22.368 1.00 47.12 192 ASP A N 1
ATOM 1520 C CA . ASP A 1 192 ? -21.879 18.759 -21.627 1.00 47.12 192 ASP A CA 1
ATOM 1521 C C . ASP A 1 192 ? -22.930 18.631 -20.517 1.00 47.12 192 ASP A C 1
ATOM 1523 O O . ASP A 1 192 ? -24.080 18.263 -20.753 1.00 47.12 192 ASP A O 1
ATOM 1527 N N . LEU A 1 193 ? -22.516 18.912 -19.277 1.00 48.34 193 LEU A N 1
ATOM 1528 C CA . LEU A 1 193 ? -23.349 18.764 -18.078 1.00 48.34 193 LEU A CA 1
ATOM 1529 C C . LEU A 1 193 ? -24.314 19.947 -17.864 1.00 48.34 193 LEU A C 1
ATOM 1531 O O . LEU A 1 193 ? -25.039 19.978 -16.873 1.00 48.34 193 LEU A O 1
ATOM 1535 N N . PHE A 1 194 ? -24.328 20.913 -18.782 1.00 45.16 194 PHE A N 1
ATOM 1536 C CA . PHE A 1 194 ? -25.256 22.035 -18.776 1.00 45.16 194 PHE A CA 1
ATOM 1537 C C . PHE A 1 194 ? -25.730 22.264 -20.212 1.00 45.16 194 PHE A C 1
ATOM 1539 O O . PHE A 1 194 ? -24.919 22.686 -21.040 1.00 45.16 194 PHE A O 1
ATOM 1546 N N . PRO A 1 195 ? -27.007 22.007 -20.551 1.00 41.72 195 PRO A N 1
ATOM 1547 C CA . PRO A 1 195 ? -27.546 22.600 -21.756 1.00 41.72 195 PRO A CA 1
ATOM 1548 C C . PRO A 1 195 ? -27.458 24.113 -21.554 1.00 41.72 195 PRO A C 1
ATOM 1550 O O . PRO A 1 195 ? -27.930 24.647 -20.549 1.00 41.72 195 PRO A O 1
ATOM 1553 N N . VAL A 1 196 ? -26.788 24.795 -22.477 1.00 43.44 196 VAL A N 1
ATOM 1554 C CA . VAL A 1 196 ? -26.853 26.249 -22.567 1.00 43.44 196 VAL A CA 1
ATOM 1555 C C . VAL A 1 196 ? -28.315 26.570 -22.857 1.00 43.44 196 VAL A C 1
ATOM 1557 O O . VAL A 1 196 ? -28.759 26.462 -23.998 1.00 43.44 196 VAL A O 1
ATOM 1560 N N . GLU A 1 197 ? -29.089 26.891 -21.820 1.00 41.94 197 GLU A N 1
ATOM 1561 C CA . GLU A 1 197 ? -30.395 27.507 -21.998 1.00 41.94 197 GLU A CA 1
ATOM 1562 C C . GLU A 1 197 ? -30.162 28.873 -22.638 1.00 41.94 197 GLU A C 1
ATOM 1564 O O . GLU A 1 197 ? -29.809 29.875 -22.017 1.00 41.94 197 GLU A O 1
ATOM 1569 N N . SER A 1 198 ? -30.328 28.869 -23.950 1.00 47.94 198 SER A N 1
ATOM 1570 C CA . SER A 1 198 ? -30.642 30.016 -24.770 1.00 47.94 198 SER A CA 1
ATOM 1571 C C . SER A 1 198 ? -31.879 30.719 -24.215 1.00 47.94 198 SER A C 1
ATOM 1573 O O . SER A 1 198 ? -32.991 30.305 -24.532 1.00 47.94 198 SER A O 1
ATOM 1575 N N . SER A 1 199 ? -31.704 31.783 -23.428 1.00 45.41 199 SER A N 1
ATOM 1576 C CA . SER A 1 199 ? -32.641 32.914 -23.434 1.00 45.41 199 SER A CA 1
ATOM 1577 C C . SER A 1 199 ? -32.114 34.125 -22.659 1.00 45.41 199 SER A C 1
ATOM 1579 O O . SER A 1 199 ? -32.447 34.316 -21.497 1.00 45.41 199 SER A O 1
ATOM 1581 N N . VAL A 1 200 ? -31.328 34.988 -23.311 1.00 41.56 200 VAL A N 1
ATOM 1582 C CA . VAL A 1 200 ? -31.349 36.434 -23.015 1.00 41.56 200 VAL A CA 1
ATOM 1583 C C . VAL A 1 200 ? -31.103 37.201 -24.316 1.00 41.56 200 VAL A C 1
ATOM 1585 O O . VAL A 1 200 ? -30.005 37.671 -24.590 1.00 41.56 200 VAL A O 1
ATOM 1588 N N . MET A 1 201 ? -32.133 37.284 -25.156 1.00 44.50 201 MET A N 1
ATOM 1589 C CA . MET A 1 201 ? -32.190 38.208 -26.295 1.00 44.50 201 MET A CA 1
ATOM 1590 C C . MET A 1 201 ? -33.641 38.646 -26.516 1.00 44.50 201 MET A C 1
ATOM 1592 O O . MET A 1 201 ? -34.237 38.330 -27.536 1.00 44.50 201 MET A O 1
ATOM 1596 N N . THR A 1 202 ? -34.190 39.407 -25.566 1.00 41.19 202 THR A N 1
ATOM 1597 C CA . THR A 1 202 ? -35.107 40.499 -25.922 1.00 41.19 202 THR A CA 1
ATOM 1598 C C . THR A 1 202 ? -34.991 41.598 -24.874 1.00 41.19 202 THR A C 1
ATOM 1600 O O . THR A 1 202 ? -35.530 41.493 -23.777 1.00 41.19 202 THR A O 1
ATOM 1603 N N . GLY A 1 203 ? -34.242 42.649 -25.202 1.00 41.66 203 GLY A N 1
ATOM 1604 C CA . GLY A 1 203 ? -34.381 43.923 -24.515 1.00 41.66 203 GLY A CA 1
ATOM 1605 C C . GLY A 1 203 ? -35.676 44.599 -24.958 1.00 41.66 203 GLY A C 1
ATOM 1606 O O . GLY A 1 203 ? -35.933 44.685 -26.156 1.00 41.66 203 GLY A O 1
ATOM 1607 N N . GLN A 1 204 ? -36.456 45.086 -23.999 1.00 38.00 204 GLN A N 1
ATOM 1608 C CA . GLN A 1 204 ? -37.369 46.219 -24.139 1.00 38.00 204 GLN A CA 1
ATOM 1609 C C . GLN A 1 204 ? -37.551 46.856 -22.750 1.00 38.00 204 GLN A C 1
ATOM 1611 O O . GLN A 1 204 ? -37.446 46.164 -21.740 1.00 38.00 204 GLN A O 1
ATOM 1616 N N . LEU A 1 205 ? -37.685 48.184 -22.785 1.00 40.53 205 LEU A N 1
ATOM 1617 C CA . LEU A 1 205 ? -37.469 49.205 -21.747 1.00 40.53 205 LEU A CA 1
ATOM 1618 C C . LEU A 1 205 ? -38.136 48.964 -20.387 1.00 40.53 205 LEU A C 1
ATOM 1620 O O . LEU A 1 205 ? -39.305 48.523 -20.373 1.00 40.53 205 LEU A O 1
#

Secondary structure (DSSP, 8-state):
-TTTS---S--EEEE-TTS-HHHHHHHHTT-SEEEEEE--SSHHHHHHH-TTS-HHHHHHHHHHHHHHHHHHHHHHHH-TTSPP--TT-EEEEE--SSSSS-GGGTS-SSEETTTS-HHHHTTSTT--HHHHHHHHHHTTTS---TTHHHHTT--HHHHGGGEE-SS-BTTHHHHS-TTHHHHSS-------SS-----------

Foldseek 3Di:
DCVPVVDPDAFEAEDELPDDLVVLQVVQLVHLEYEYEDEDQDPVCCCVVPVVDDPVSSVVSLVVLQVVQVVQVVVCVVPVPGGHGNNVYYYYDYDAPPDPCHPCVNQNFQAELLDHDLVNQCVQPQDDPQLSVVSVVCSVPDFDDLVCQVVSVGDSVSRQCRYDGPHHDNVVVVVPPPCPVVVPPDPDPPDDPDDPPDDDPDDDD

pLDDT: mean 72.87, std 16.32, range [38.0, 94.56]

Sequence (205 aa):
MRLEHQFRGYIHLKTIPEASPALIAEAGRYADRISINIELPTRDDVERLAPQKRFENTELVMKGIRDRIAEAKNERKQNAKAPALAPAGQSTQMIVGATAAGHCAIVTFPVDLNRSPRELLLRVPGLGTKSVERILRLRRWHKLRLEDLPRLHVRVQKVLPFVITADHNARALTIDRENLTAQLRPASSQLDLFPVESSVMTGQL

Solvent-accessible surface area (backbone atoms only — not comparable to full-atom values): 12415 Å² total; per-residue (Å²): 89,60,85,81,63,60,57,83,72,92,36,76,41,79,44,60,65,87,54,56,69,68,58,52,53,56,54,24,52,75,21,39,25,41,32,35,66,43,73,45,79,44,70,69,52,25,53,71,77,37,65,90,54,59,68,68,59,43,55,50,47,53,48,54,52,49,52,52,36,51,49,31,52,52,46,31,73,79,34,81,84,46,66,59,34,20,79,77,38,75,46,79,47,73,54,81,63,89,47,94,65,36,72,50,70,74,48,68,62,54,38,39,66,67,75,55,56,70,74,62,49,62,68,37,61,69,44,48,72,71,38,47,54,50,43,63,60,43,43,76,81,40,82,47,37,71,82,48,34,58,79,52,72,32,58,54,86,68,32,50,75,43,30,26,38,80,78,41,54,42,66,59,72,65,67,78,45,98,53,56,76,72,71,69,56,76,92,68,78,79,75,75,92,61,81,81,79,87,79,90,86,79,90,78,134

Nearest PDB structures (foldseek):
  6q2q-assembly1_A  TM=6.139E-01  e=4.457E+00  Mus musculus
  4ojm-assembly1_X-2  TM=3.143E-01  e=2.328E+00  Neurospora crassa OR74A
  1tqj-assembly1_B  TM=4.217E-01  e=7.996E+00  Synechocystis sp.
  7bqj-assembly1_B  TM=2.943E-01  e=3.438E+00  Aspergillus bombycis

Mean predicted aligned error: 17.41 Å

Radius of gyration: 24.96 Å; Cα contacts (8 Å, |Δi|>4): 242; chains: 1; bounding box: 58×72×65 Å